Protein AF-A0A835BNJ9-F1 (afdb_monomer_lite)

Secondary structure (DSSP, 8-state):
-PPPPPPPPPP-PPPPPPPPPP------PPPPPPPP-PPPP-----HHHHHTSHHHHHHHHHHHHHSPP-PPPPSSGGG---HHHHHHHHHHHHHHHHHHHHHHT-TTS-HHHHHHHHHHHHHHHHHHHHHHHHHHHTT-----SGGGS--EEPTTS-EE----SSSSSS-----GGGGGSTTTHHHHSPPP---PPPPHHHHHTT--GGGGTTTGGGGSHHHHHHHHHHHHHHHHHHHHHHHHHHHHHHHHHT--S--------S-SSTTTTTS-HHHHHHHHHHHHHHHHHHHHHHHHHHTS-------PPPHHHHHHHHHHHHHHHHHHHH--HHHHHHHHHHHHHTT---

Radius of gyration: 50.37 Å; chains: 1; bounding box: 84×117×147 Å

InterPro domains:
  IPR009360 Pre-mRNA-splicing factor Isy1 [PF06246] (44-333)
  IPR009360 Pre-mRNA-splicing factor Isy1 [PTHR13021] (44-337)
  IPR029012 Helix hairpin bin domain superfamily [G3DSA:1.10.287.660] (82-139)
  IPR037200 Pre-mRNA-splicing factor Isy1 superfamily [SSF140102] (69-145)

pLDDT: mean 71.92, std 18.58, range [28.78, 93.69]

Structure (mmCIF, N/CA/C/O backbone):
data_AF-A0A835BNJ9-F1
#
_entry.id   AF-A0A835BNJ9-F1
#
loop_
_atom_site.group_PDB
_atom_site.id
_atom_site.type_symbol
_atom_site.label_atom_id
_atom_site.label_alt_id
_atom_site.label_comp_id
_atom_site.label_asym_id
_atom_site.label_entity_id
_atom_site.label_seq_id
_atom_site.pdbx_PDB_ins_code
_atom_site.Cartn_x
_atom_site.Cartn_y
_atom_site.Cartn_z
_atom_site.occupancy
_atom_site.B_iso_or_equiv
_atom_site.auth_seq_id
_atom_site.auth_comp_id
_atom_site.auth_asym_id
_atom_site.auth_atom_id
_atom_site.pdbx_PDB_model_num
ATOM 1 N N . MET A 1 1 ? 27.094 24.052 -49.480 1.00 46.44 1 MET A N 1
ATOM 2 C CA . MET A 1 1 ? 26.216 25.097 -48.912 1.00 46.44 1 MET A CA 1
ATOM 3 C C . MET A 1 1 ? 25.884 24.665 -47.491 1.00 46.44 1 MET A C 1
ATOM 5 O O . MET A 1 1 ? 25.361 23.575 -47.318 1.00 46.44 1 MET A O 1
ATOM 9 N N . LYS A 1 2 ? 26.377 25.399 -46.487 1.00 43.31 2 LYS A N 1
ATOM 10 C CA . LYS A 1 2 ? 26.333 25.004 -45.069 1.00 43.31 2 LYS A CA 1
ATOM 11 C C . LYS A 1 2 ? 25.019 25.494 -44.451 1.00 43.31 2 LYS A C 1
ATOM 13 O O . LYS A 1 2 ? 24.789 26.697 -44.434 1.00 43.31 2 LYS A O 1
ATOM 18 N N . ASN A 1 3 ? 24.196 24.574 -43.953 1.00 43.56 3 ASN A N 1
ATOM 19 C CA . ASN A 1 3 ? 22.988 24.894 -43.188 1.00 43.56 3 ASN A CA 1
ATOM 20 C C . ASN A 1 3 ? 23.360 25.211 -41.724 1.00 43.56 3 ASN A C 1
ATOM 22 O O . ASN A 1 3 ? 24.184 24.487 -41.159 1.00 43.56 3 ASN A O 1
ATOM 26 N N . PRO A 1 4 ? 22.802 26.270 -41.107 1.00 51.78 4 PRO A N 1
ATOM 27 C CA . PRO A 1 4 ? 23.145 26.669 -39.746 1.00 51.78 4 PRO A CA 1
ATOM 28 C C . PRO A 1 4 ? 22.295 25.954 -38.679 1.00 51.78 4 PRO A C 1
ATOM 30 O O . PRO A 1 4 ? 21.160 25.546 -38.911 1.00 51.78 4 PRO A O 1
ATOM 33 N N . ILE A 1 5 ? 22.898 25.816 -37.500 1.00 54.91 5 ILE A N 1
ATOM 34 C CA . ILE A 1 5 ? 22.394 25.189 -36.267 1.00 54.91 5 ILE A CA 1
ATOM 35 C C . ILE A 1 5 ? 21.364 26.111 -35.574 1.00 54.91 5 ILE A C 1
ATOM 37 O O . ILE A 1 5 ? 21.584 27.323 -35.569 1.00 54.91 5 ILE A O 1
ATOM 41 N N . PRO A 1 6 ? 20.289 25.595 -34.939 1.00 52.00 6 PRO A N 1
ATOM 42 C CA . PRO A 1 6 ? 19.399 26.409 -34.109 1.00 52.00 6 PRO A CA 1
ATOM 43 C C . PRO A 1 6 ? 19.943 26.598 -32.676 1.00 52.00 6 PRO A C 1
ATOM 45 O O . PRO A 1 6 ? 20.265 25.630 -31.987 1.00 52.00 6 PRO A O 1
ATOM 48 N N . GLU A 1 7 ? 20.029 27.856 -32.229 1.00 46.03 7 GLU A N 1
ATOM 49 C CA . GLU A 1 7 ? 20.417 28.273 -30.872 1.00 46.03 7 GLU A CA 1
ATOM 50 C C . GLU A 1 7 ? 19.271 28.140 -29.847 1.00 46.03 7 GLU A C 1
ATOM 52 O O . GLU A 1 7 ? 18.101 28.384 -30.144 1.00 46.03 7 GLU A O 1
ATOM 57 N N . SER A 1 8 ? 19.637 27.811 -28.605 1.00 52.81 8 SER A N 1
ATOM 58 C CA . SER A 1 8 ? 18.770 27.747 -27.418 1.00 52.81 8 SER A CA 1
ATOM 59 C C . SER A 1 8 ? 18.309 29.134 -26.916 1.00 52.81 8 SER A C 1
ATOM 61 O O . SER A 1 8 ? 19.056 30.109 -27.038 1.00 52.81 8 SER A O 1
ATOM 63 N N . PRO A 1 9 ? 17.132 29.252 -26.264 1.00 50.12 9 PRO A N 1
ATOM 64 C CA . PRO A 1 9 ? 16.617 30.534 -25.777 1.00 50.12 9 PRO A CA 1
ATOM 65 C C . PRO A 1 9 ? 17.334 31.036 -24.509 1.00 50.12 9 PRO A C 1
ATOM 67 O O . PRO A 1 9 ? 17.505 30.313 -23.527 1.00 50.12 9 PRO A O 1
ATOM 70 N N . LYS A 1 10 ? 17.723 32.317 -24.540 1.00 46.84 10 LYS A N 1
ATOM 71 C CA . LYS A 1 10 ? 18.391 33.063 -23.462 1.00 46.84 10 LYS A CA 1
ATOM 72 C C . LYS A 1 10 ? 17.432 33.404 -22.314 1.00 46.84 10 LYS A C 1
ATOM 74 O O . LYS A 1 10 ? 16.322 33.885 -22.525 1.00 46.84 10 LYS A O 1
ATOM 79 N N . SER A 1 11 ? 17.929 33.214 -21.095 1.00 41.91 11 SER A N 1
ATOM 80 C CA . SER A 1 11 ? 17.366 33.652 -19.816 1.00 41.91 11 SER A CA 1
ATOM 81 C C . SER A 1 11 ? 17.221 35.178 -19.737 1.00 41.91 11 SER A C 1
ATOM 83 O O . SER A 1 11 ? 18.204 35.899 -19.912 1.00 41.91 11 SER A O 1
ATOM 85 N N . GLN A 1 12 ? 16.025 35.672 -19.417 1.00 40.91 12 GLN A N 1
ATOM 86 C CA . GLN A 1 12 ? 15.793 37.080 -19.089 1.00 40.91 12 GLN A CA 1
ATOM 87 C C . GLN A 1 12 ? 16.135 37.336 -17.613 1.00 40.91 12 GLN A C 1
ATOM 89 O O . GLN A 1 12 ? 15.492 36.801 -16.713 1.00 40.91 12 GLN A O 1
ATOM 94 N N . SER A 1 13 ? 17.162 38.149 -17.366 1.00 44.03 13 SER A N 1
ATOM 95 C CA . SER A 1 13 ? 17.530 38.677 -16.048 1.00 44.03 13 SER A CA 1
ATOM 96 C C . SER A 1 13 ? 16.947 40.082 -15.862 1.00 44.03 13 SER A C 1
ATOM 98 O O . SER A 1 13 ? 17.217 40.969 -16.672 1.00 44.03 13 SER A O 1
ATOM 100 N N . ASN A 1 14 ? 16.180 40.294 -14.790 1.00 51.53 14 ASN A N 1
ATOM 101 C CA . ASN A 1 14 ? 15.638 41.602 -14.404 1.00 51.53 14 ASN A CA 1
ATOM 102 C C . ASN A 1 14 ? 16.745 42.580 -13.937 1.00 51.53 14 ASN A C 1
ATOM 104 O O . ASN A 1 14 ? 17.700 42.142 -13.291 1.00 51.53 14 ASN A O 1
ATOM 108 N N . PRO A 1 15 ? 16.620 43.896 -14.209 1.00 56.97 15 PRO A N 1
ATOM 109 C CA . PRO A 1 15 ? 17.602 44.907 -13.809 1.00 56.97 15 PRO A CA 1
ATOM 110 C C . PRO A 1 15 ? 17.485 45.337 -12.325 1.00 56.97 15 PRO A C 1
ATOM 112 O O . PRO A 1 15 ? 16.409 45.231 -11.732 1.00 56.97 15 PRO A O 1
ATOM 115 N N . PRO A 1 16 ? 18.577 45.845 -11.712 1.00 48.84 16 PRO A N 1
ATOM 116 C CA . PRO A 1 16 ? 18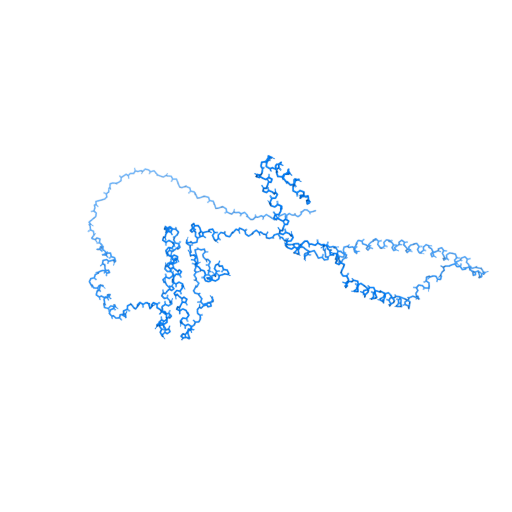.646 46.142 -10.279 1.00 48.84 16 PRO A CA 1
ATOM 117 C C . PRO A 1 16 ? 18.020 47.494 -9.890 1.00 48.84 16 PRO A C 1
ATOM 119 O O . PRO A 1 16 ? 18.220 48.513 -10.548 1.00 48.84 16 PRO A O 1
ATOM 122 N N . ALA A 1 17 ? 17.309 47.500 -8.759 1.00 50.06 17 ALA A N 1
ATOM 123 C CA . ALA A 1 17 ? 16.676 48.675 -8.165 1.00 50.06 17 ALA A CA 1
ATOM 124 C C . ALA A 1 17 ? 17.692 49.679 -7.576 1.00 50.06 17 ALA A C 1
ATOM 126 O O . ALA A 1 17 ? 18.649 49.319 -6.888 1.00 50.06 17 ALA A O 1
ATOM 127 N N . SER A 1 18 ? 17.438 50.961 -7.836 1.00 46.47 18 SER A N 1
ATOM 128 C CA . SER A 1 18 ? 18.213 52.133 -7.422 1.00 46.47 18 SER A CA 1
ATOM 129 C C . SER A 1 18 ? 18.171 52.399 -5.910 1.00 46.47 18 SER A C 1
ATOM 131 O O . SER A 1 18 ? 17.099 52.438 -5.307 1.00 46.47 18 SER A O 1
ATOM 133 N N . ARG A 1 19 ? 19.336 52.681 -5.312 1.00 46.31 19 ARG A N 1
ATOM 134 C CA . ARG A 1 19 ? 19.483 53.161 -3.925 1.00 46.31 19 ARG A CA 1
ATOM 135 C C . ARG A 1 19 ? 19.011 54.620 -3.768 1.00 46.31 19 ARG A C 1
ATOM 137 O O . ARG A 1 19 ? 19.423 55.453 -4.575 1.00 46.31 19 ARG A O 1
ATOM 144 N N . PRO A 1 20 ? 18.259 54.976 -2.710 1.00 49.75 20 PRO A N 1
ATOM 145 C CA . PRO A 1 20 ? 18.006 56.373 -2.358 1.00 49.75 20 PRO A CA 1
ATOM 146 C C . PRO A 1 20 ? 19.140 56.978 -1.502 1.00 49.75 20 PRO A C 1
ATOM 148 O O . PRO A 1 20 ? 19.785 56.291 -0.708 1.00 49.75 20 PRO A O 1
ATOM 151 N N . LYS A 1 21 ? 19.390 58.281 -1.703 1.00 48.28 21 LYS A N 1
ATOM 152 C CA . LYS A 1 21 ? 20.412 59.120 -1.037 1.00 48.28 21 LYS A CA 1
ATOM 153 C C . LYS A 1 21 ? 20.042 59.448 0.428 1.00 48.28 21 LYS A C 1
ATOM 155 O O . LYS A 1 21 ? 18.853 59.513 0.729 1.00 48.28 21 LYS A O 1
ATOM 160 N N . PRO A 1 22 ? 21.018 59.730 1.318 1.00 43.53 22 PRO A N 1
ATOM 161 C CA . PRO A 1 22 ? 20.755 60.112 2.706 1.00 43.53 22 PRO A CA 1
ATOM 162 C C . PRO A 1 22 ? 20.497 61.624 2.862 1.00 43.53 22 PRO A C 1
ATOM 164 O O . PRO A 1 22 ? 21.188 62.440 2.252 1.00 43.53 22 PRO A O 1
ATOM 167 N N . SER A 1 23 ? 19.540 61.994 3.718 1.00 41.09 23 SER A N 1
ATOM 168 C CA . SER A 1 23 ? 19.293 63.368 4.188 1.00 41.09 23 SER A CA 1
ATOM 169 C C . SER A 1 23 ? 19.529 63.486 5.705 1.00 41.09 23 SER A C 1
ATOM 171 O O . SER A 1 23 ? 19.434 62.477 6.406 1.00 41.09 23 SER A O 1
ATOM 173 N N . PRO A 1 24 ? 19.867 64.682 6.226 1.00 45.72 24 PRO A N 1
ATOM 174 C CA . PRO A 1 24 ? 20.678 64.818 7.432 1.00 45.72 24 PRO A CA 1
ATOM 175 C C . PRO A 1 24 ? 19.890 65.081 8.727 1.00 45.72 24 PRO A C 1
ATOM 177 O O . PRO A 1 24 ? 18.792 65.628 8.721 1.00 45.72 24 PRO A O 1
ATOM 180 N N . SER A 1 25 ? 20.591 64.810 9.830 1.00 41.38 25 SER A N 1
ATOM 181 C CA . SER A 1 25 ? 20.487 65.457 11.145 1.00 41.38 25 SER A CA 1
ATOM 182 C C . SER A 1 25 ? 19.331 65.084 12.076 1.00 41.38 25 SER A C 1
ATOM 184 O O . SER A 1 25 ? 18.209 65.576 12.010 1.00 41.38 25 SER A O 1
ATOM 186 N N . SER A 1 26 ? 19.731 64.304 13.078 1.00 45.31 26 SER A N 1
ATOM 187 C CA . SER A 1 26 ? 19.136 64.139 14.397 1.00 45.31 26 SER A CA 1
ATOM 188 C C . SER A 1 26 ? 18.855 65.475 15.100 1.00 45.31 26 SER A C 1
ATOM 190 O O . SER A 1 26 ? 19.779 66.201 15.475 1.00 45.31 26 SER A O 1
ATOM 192 N N . ARG A 1 27 ? 17.579 65.748 15.377 1.00 47.00 27 ARG A N 1
ATOM 193 C CA . ARG A 1 27 ? 17.149 66.587 16.501 1.00 47.00 27 ARG A CA 1
ATOM 194 C C . ARG A 1 27 ? 16.206 65.766 17.369 1.00 47.00 27 ARG A C 1
ATOM 196 O O . ARG A 1 27 ? 15.116 65.396 16.951 1.00 47.00 27 ARG A O 1
ATOM 203 N N . THR A 1 28 ? 16.683 65.457 18.563 1.00 49.53 28 THR A N 1
ATOM 204 C CA . THR A 1 28 ? 15.967 64.769 19.633 1.00 49.53 28 THR A CA 1
ATOM 205 C C . THR A 1 28 ? 14.871 65.692 20.169 1.00 49.53 28 THR A C 1
ATOM 207 O O . THR A 1 28 ? 15.175 66.743 20.731 1.00 49.53 28 THR A O 1
ATOM 210 N N . SER A 1 29 ? 13.603 65.323 19.991 1.00 48.12 29 SER A N 1
ATOM 211 C CA . SER A 1 29 ? 12.472 65.945 20.692 1.00 48.12 29 SER A CA 1
ATOM 212 C C . SER A 1 29 ? 12.118 65.106 21.930 1.00 48.12 29 SER A C 1
ATOM 214 O O . SER A 1 29 ? 12.127 63.878 21.832 1.00 48.12 29 SER A O 1
ATOM 216 N N . PRO A 1 30 ? 11.834 65.723 23.094 1.00 61.28 30 PRO A N 1
ATOM 217 C CA . PRO A 1 30 ? 11.471 64.997 24.312 1.00 61.28 30 PRO A CA 1
ATOM 218 C C . PRO A 1 30 ? 10.075 64.347 24.205 1.00 61.28 30 PRO A C 1
ATOM 220 O O . PRO A 1 30 ? 9.227 64.844 23.459 1.00 61.28 30 PRO A O 1
ATOM 223 N N . PRO A 1 31 ? 9.823 63.239 24.930 1.00 58.88 31 PRO A N 1
ATOM 224 C CA . PRO A 1 31 ? 8.587 62.468 24.811 1.00 58.88 31 PRO A CA 1
ATOM 225 C C . PRO A 1 31 ? 7.367 63.213 25.390 1.00 58.88 31 PRO A C 1
ATOM 227 O O . PRO A 1 31 ? 7.508 63.948 26.370 1.00 58.88 31 PRO A O 1
ATOM 230 N N . PRO A 1 32 ? 6.160 63.014 24.823 1.00 64.38 32 PRO A N 1
ATOM 231 C CA . PRO A 1 32 ? 4.925 63.590 25.354 1.00 64.38 32 PRO A CA 1
ATOM 232 C C . PRO A 1 32 ? 4.509 62.940 26.694 1.00 64.38 32 PRO A C 1
ATOM 234 O O . PRO A 1 32 ? 4.848 61.779 26.942 1.00 64.38 32 PRO A O 1
ATOM 237 N N . PRO A 1 33 ? 3.766 63.659 27.562 1.00 64.44 33 PRO A N 1
ATOM 238 C CA . PRO A 1 33 ? 3.326 63.153 28.865 1.00 64.44 33 PRO A CA 1
ATOM 239 C C . PRO A 1 33 ? 2.336 61.979 28.728 1.00 64.44 33 PRO A C 1
ATOM 241 O O . PRO A 1 33 ? 1.624 61.889 27.724 1.00 64.44 33 PRO A O 1
ATOM 244 N N . PRO A 1 34 ? 2.263 61.073 29.724 1.00 54.06 34 PRO A N 1
ATOM 245 C CA . PRO A 1 34 ? 1.470 59.853 29.621 1.00 54.06 34 PRO A CA 1
ATOM 246 C C . PRO A 1 34 ? -0.028 60.170 29.565 1.00 54.06 34 PRO A C 1
ATOM 248 O O . PRO A 1 34 ? -0.611 60.685 30.519 1.00 54.06 34 PRO A O 1
ATOM 251 N N . ALA A 1 35 ? -0.654 59.831 28.438 1.00 50.19 35 ALA A N 1
ATOM 252 C CA . ALA A 1 35 ? -2.100 59.860 28.281 1.00 50.19 35 ALA A CA 1
ATOM 253 C C . ALA A 1 35 ? -2.767 58.880 29.261 1.00 50.19 35 ALA A C 1
ATOM 255 O O . ALA A 1 35 ? -2.298 57.760 29.474 1.00 50.19 35 ALA A O 1
ATOM 256 N N . ALA A 1 36 ? -3.871 59.335 29.851 1.00 48.53 36 ALA A N 1
ATOM 257 C CA . ALA A 1 36 ? -4.679 58.616 30.820 1.00 48.53 36 ALA A CA 1
ATOM 258 C C . ALA A 1 36 ? -5.063 57.201 30.347 1.00 48.53 36 ALA A C 1
ATOM 260 O O . ALA A 1 36 ? -5.452 56.970 29.201 1.00 48.53 36 ALA A O 1
ATOM 261 N N . VAL A 1 37 ? -4.959 56.259 31.283 1.00 56.19 37 VAL A N 1
ATOM 262 C CA . VAL A 1 37 ? -5.268 54.835 31.143 1.00 56.19 37 VAL A CA 1
ATOM 263 C C . VAL A 1 37 ? -6.716 54.648 30.689 1.00 56.19 37 VAL A C 1
ATOM 265 O O . VAL A 1 37 ? -7.649 54.796 31.472 1.00 56.19 37 VAL A O 1
ATOM 268 N N . SER A 1 38 ? -6.904 54.260 29.430 1.00 51.78 38 SER A N 1
ATOM 269 C CA . SER A 1 38 ? -8.123 53.561 29.022 1.00 51.78 38 SER A CA 1
ATOM 270 C C . SER A 1 38 ? -8.010 52.108 29.499 1.00 51.78 38 SER A C 1
ATOM 272 O O . SER A 1 38 ? -6.980 51.478 29.226 1.00 51.78 38 SER A O 1
ATOM 274 N N . PRO A 1 39 ? -9.001 51.543 30.215 1.00 52.41 39 PRO A N 1
ATOM 275 C CA . PRO A 1 39 ? -8.944 50.143 30.605 1.00 52.41 39 PRO A CA 1
ATOM 276 C C . PRO A 1 39 ? -8.917 49.288 29.336 1.00 52.41 39 PRO A C 1
ATOM 278 O O . PRO A 1 39 ? -9.805 49.373 28.488 1.00 52.41 39 PRO A O 1
ATOM 281 N N . ARG A 1 40 ? -7.861 48.478 29.193 1.00 57.88 40 ARG A N 1
ATOM 282 C CA . ARG A 1 40 ? -7.774 47.440 28.159 1.00 57.88 40 ARG A CA 1
ATOM 283 C C . ARG A 1 40 ? -9.064 46.609 28.230 1.00 57.88 40 ARG A C 1
ATOM 285 O O . ARG A 1 40 ? -9.461 46.273 29.349 1.00 57.88 40 ARG A O 1
ATOM 292 N N . PRO A 1 41 ? -9.719 46.270 27.102 1.00 53.16 41 PRO A N 1
ATOM 293 C CA . PRO A 1 41 ? -10.870 45.377 27.147 1.00 53.16 41 PRO A CA 1
ATOM 294 C C . PRO A 1 41 ? -10.436 44.119 27.893 1.00 53.16 41 PRO A C 1
ATOM 296 O O . PRO A 1 41 ? -9.367 43.578 27.595 1.00 53.16 41 PRO A O 1
ATOM 299 N N . ALA A 1 42 ? -11.206 43.741 28.919 1.00 55.41 42 ALA A N 1
ATOM 300 C CA . ALA A 1 42 ? -10.892 42.631 29.806 1.00 55.41 42 ALA A CA 1
ATOM 301 C C . ALA A 1 42 ? -10.343 41.463 28.981 1.00 55.41 42 ALA A C 1
ATOM 303 O O . ALA A 1 42 ? -11.002 40.999 28.047 1.00 55.41 42 ALA A O 1
ATOM 304 N N . ALA A 1 43 ? -9.106 41.056 29.283 1.00 56.69 43 ALA A N 1
ATOM 305 C CA . ALA A 1 43 ? -8.472 39.912 28.657 1.00 56.69 43 ALA A CA 1
ATOM 306 C C . ALA A 1 43 ? -9.467 38.753 28.733 1.00 56.69 43 ALA A C 1
ATOM 308 O O . ALA A 1 43 ? -9.821 38.307 29.824 1.00 56.69 43 ALA A O 1
ATOM 309 N N . MET A 1 44 ? -9.996 38.333 27.582 1.00 54.19 44 MET A N 1
ATOM 310 C CA . MET A 1 44 ? -10.876 37.180 27.531 1.00 54.19 44 MET A CA 1
ATOM 311 C C . MET A 1 44 ? -10.127 36.026 28.194 1.00 54.19 44 MET A C 1
ATOM 313 O O . MET A 1 44 ? -9.053 35.659 27.717 1.00 54.19 44 MET A O 1
ATOM 317 N N . ALA A 1 45 ? -10.692 35.481 29.277 1.00 61.47 45 ALA A N 1
ATOM 318 C CA . ALA A 1 45 ? -10.246 34.224 29.868 1.00 61.47 45 ALA A CA 1
ATOM 319 C C . ALA A 1 45 ? -9.922 33.239 28.737 1.00 61.47 45 ALA A C 1
ATOM 321 O O . ALA A 1 45 ? -10.670 33.173 27.745 1.00 61.47 45 ALA A O 1
ATOM 322 N N . ARG A 1 46 ? -8.774 32.556 28.834 1.00 74.81 46 ARG A N 1
ATOM 323 C CA . ARG A 1 46 ? -8.278 31.684 27.757 1.00 74.81 46 ARG A CA 1
ATOM 324 C C . ARG A 1 46 ? -9.391 30.712 27.356 1.00 74.81 46 ARG A C 1
ATOM 326 O O . ARG A 1 46 ? -10.194 30.312 28.195 1.00 74.81 46 ARG A O 1
ATOM 333 N N . ASN A 1 47 ? -9.462 30.333 26.078 1.00 77.25 47 ASN A N 1
ATOM 334 C CA . ASN A 1 47 ? -10.539 29.471 25.561 1.00 77.25 47 ASN A CA 1
ATOM 335 C C . ASN A 1 47 ? -10.720 28.187 26.397 1.00 77.25 47 ASN A C 1
ATOM 337 O O . ASN A 1 47 ? -11.826 27.690 26.563 1.00 77.25 47 ASN A O 1
ATOM 341 N N . GLU A 1 48 ? -9.631 27.712 26.993 1.00 77.69 48 GLU A N 1
ATOM 342 C CA . GLU A 1 48 ? -9.587 26.582 27.914 1.00 77.69 48 GLU A CA 1
ATOM 343 C C . GLU A 1 48 ? -10.312 26.847 29.250 1.00 77.69 48 GLU A C 1
ATOM 345 O O . GLU A 1 48 ? -11.112 26.024 29.683 1.00 77.69 48 GLU A O 1
ATOM 350 N N . GLU A 1 49 ? -10.147 28.026 29.859 1.00 80.75 49 GLU A N 1
ATOM 351 C CA . GLU A 1 49 ? -10.880 28.439 31.070 1.00 80.75 49 GLU A CA 1
ATOM 352 C C . GLU A 1 49 ? -12.364 28.666 30.775 1.00 80.75 49 GLU A C 1
ATOM 354 O O . GLU A 1 49 ? -13.234 28.269 31.553 1.00 80.75 49 GLU A O 1
ATOM 359 N N . LYS A 1 50 ? -12.674 29.248 29.607 1.00 82.00 50 LYS A N 1
ATOM 360 C CA . LYS A 1 50 ? -14.057 29.374 29.139 1.00 82.00 50 LYS A CA 1
ATOM 361 C C . LYS A 1 50 ? -14.680 27.999 28.944 1.00 82.00 50 LYS A C 1
ATOM 363 O O . LYS A 1 50 ? -15.771 27.770 29.456 1.00 82.00 50 LYS A O 1
ATOM 368 N N . ALA A 1 51 ? -14.004 27.074 28.268 1.00 75.88 51 ALA A N 1
ATOM 369 C CA . ALA A 1 51 ? -14.475 25.703 28.070 1.00 75.88 51 ALA A CA 1
ATOM 370 C C . ALA A 1 51 ? -14.667 24.948 29.398 1.00 75.88 51 ALA A C 1
ATOM 372 O O . ALA A 1 51 ? -15.582 24.138 29.518 1.00 75.88 51 ALA A O 1
ATOM 373 N N . GLN A 1 52 ? -13.864 25.261 30.417 1.00 81.88 52 GLN A N 1
ATOM 374 C CA . GLN A 1 52 ? -13.981 24.686 31.755 1.00 81.88 52 GLN A CA 1
ATOM 375 C C . GLN A 1 52 ? -15.007 25.378 32.665 1.00 81.88 52 GLN A C 1
ATOM 377 O O . GLN A 1 52 ? -15.171 24.936 33.804 1.00 81.88 52 GLN A O 1
ATOM 382 N N . SER A 1 53 ? -15.707 26.422 32.211 1.00 89.06 53 SER A N 1
ATOM 383 C CA . SER A 1 53 ? -16.721 27.081 33.040 1.00 89.06 53 SER A CA 1
ATOM 384 C C . SER A 1 53 ? -17.825 26.100 33.453 1.00 89.06 53 SER A C 1
ATOM 386 O O . SER A 1 53 ? -18.164 25.178 32.710 1.00 89.06 53 SER A O 1
ATOM 388 N N . MET A 1 54 ? -18.419 26.316 34.630 1.00 86.25 54 MET A N 1
ATOM 389 C CA . MET A 1 54 ? -19.524 25.497 35.154 1.00 86.25 54 MET A CA 1
ATOM 390 C C . MET A 1 54 ? -20.665 25.343 34.141 1.00 86.25 54 MET A C 1
ATOM 392 O O . MET A 1 54 ? -21.204 24.252 33.980 1.00 86.25 54 MET A O 1
ATOM 396 N N . LEU A 1 55 ? -20.992 26.418 33.416 1.00 87.56 55 LEU A N 1
ATOM 397 C CA . LEU A 1 55 ? -22.026 26.400 32.385 1.00 87.56 55 LEU A CA 1
ATOM 398 C C . LEU A 1 55 ? -21.618 25.537 31.190 1.00 87.56 55 LEU A C 1
ATOM 400 O O . LEU A 1 55 ? -22.421 24.743 30.713 1.00 87.56 55 LEU A O 1
ATOM 404 N N . ASN A 1 56 ? -20.374 25.648 30.727 1.00 88.06 56 ASN A N 1
ATOM 405 C CA . ASN A 1 56 ? -19.909 24.850 29.596 1.00 88.06 56 ASN A CA 1
ATOM 406 C C . ASN A 1 56 ? -19.769 23.373 29.966 1.00 88.06 56 ASN A C 1
ATOM 408 O O . ASN A 1 56 ? -20.213 22.534 29.191 1.00 88.06 56 ASN A O 1
ATOM 412 N N . ARG A 1 57 ? -19.302 23.055 31.181 1.00 88.06 57 ARG A N 1
ATOM 413 C CA . ARG A 1 57 ? -19.332 21.688 31.730 1.00 88.06 57 ARG A CA 1
ATOM 414 C C . ARG A 1 57 ? -20.759 21.137 31.836 1.00 88.06 57 ARG A C 1
ATOM 416 O O . ARG A 1 57 ? -20.998 19.975 31.520 1.00 88.06 57 ARG A O 1
ATOM 423 N N . PHE A 1 58 ? -21.724 21.960 32.246 1.00 88.31 58 PHE A N 1
ATOM 424 C CA . PHE A 1 58 ? -23.133 21.563 32.319 1.00 88.31 58 PHE A CA 1
ATOM 425 C C . PHE A 1 58 ? -23.749 21.343 30.929 1.00 88.31 58 PHE A C 1
ATOM 427 O O . PHE A 1 58 ? -24.464 20.366 30.715 1.00 88.31 58 PHE A O 1
ATOM 434 N N . ILE A 1 59 ? -23.440 22.210 29.961 1.00 90.12 59 ILE A N 1
ATOM 435 C CA . ILE A 1 59 ? -23.875 22.062 28.568 1.00 90.12 59 ILE A CA 1
ATOM 436 C C . ILE A 1 59 ? -23.262 20.801 27.949 1.00 90.12 59 ILE A C 1
ATOM 438 O O . ILE A 1 59 ? -23.988 20.050 27.300 1.00 90.12 59 ILE A O 1
ATOM 442 N N . THR A 1 60 ? -21.971 20.524 28.170 1.00 86.75 60 THR A N 1
ATOM 443 C CA . THR A 1 60 ? -21.339 19.284 27.694 1.00 86.75 60 THR A CA 1
ATOM 444 C C . THR A 1 60 ? -21.966 18.061 28.346 1.00 86.75 60 THR A C 1
ATOM 446 O O . THR A 1 60 ? -22.319 17.136 27.627 1.00 86.75 60 THR A O 1
ATOM 449 N N . MET A 1 61 ? -22.215 18.084 29.660 1.00 86.44 61 MET A N 1
ATOM 450 C CA . MET A 1 61 ? -22.875 16.984 30.373 1.00 86.44 61 MET A CA 1
ATOM 451 C C . MET A 1 61 ? -24.290 16.728 29.831 1.00 86.44 61 MET A C 1
ATOM 453 O O . MET A 1 61 ? -24.648 15.594 29.533 1.00 86.44 61 MET A O 1
ATOM 457 N N . LYS A 1 62 ? -25.087 17.782 29.609 1.00 88.19 62 LYS A N 1
ATOM 458 C CA . LYS A 1 62 ? -26.428 17.676 29.006 1.00 88.19 62 LYS A CA 1
ATOM 459 C C . LYS A 1 62 ? -26.398 17.185 27.560 1.00 88.19 62 LYS A C 1
ATOM 461 O O . LYS A 1 62 ? -27.329 16.516 27.117 1.00 88.19 62 LYS A O 1
ATOM 466 N N . GLN A 1 63 ? -25.369 17.545 26.798 1.00 85.56 63 GLN A N 1
ATOM 467 C CA . GLN A 1 63 ? -25.172 17.035 25.442 1.00 85.56 63 GLN A CA 1
ATOM 468 C C . GLN A 1 63 ? -24.706 15.577 25.444 1.00 85.56 63 GLN A C 1
ATOM 470 O O . GLN A 1 63 ? -25.114 14.821 24.567 1.00 85.56 63 GLN A O 1
ATOM 475 N N . GLU A 1 64 ? -23.891 15.176 26.416 1.00 82.56 64 GLU A N 1
ATOM 476 C CA . GLU A 1 64 ? -23.469 13.792 26.619 1.00 82.56 64 GLU A CA 1
ATOM 477 C C . GLU A 1 64 ? -24.631 12.905 27.064 1.00 82.56 64 GLU A C 1
ATOM 479 O O . GLU A 1 64 ? -24.773 11.829 26.505 1.00 82.56 64 GLU A O 1
ATOM 484 N N . GLU A 1 65 ? -25.527 13.373 27.941 1.00 81.75 65 GLU A N 1
ATOM 485 C CA . GLU A 1 65 ? -26.768 12.656 28.296 1.00 81.75 65 GLU A CA 1
ATOM 486 C C . GLU A 1 65 ? -27.681 12.418 27.083 1.00 81.75 65 GLU A C 1
ATOM 488 O O . GLU A 1 65 ? -28.361 11.399 26.993 1.00 81.75 65 GLU A O 1
ATOM 493 N N . LYS A 1 66 ? -27.711 13.363 26.134 1.00 82.25 66 LYS A N 1
ATOM 494 C CA . LYS A 1 66 ? -28.475 13.224 24.883 1.00 82.25 66 LYS A CA 1
ATOM 495 C C . LYS A 1 66 ? -27.782 12.324 23.863 1.00 82.25 66 LYS A C 1
ATOM 497 O O . LYS A 1 66 ? -28.431 11.847 22.931 1.00 82.25 66 LYS A O 1
ATOM 502 N N . ARG A 1 67 ? -26.468 12.131 23.983 1.00 77.69 67 ARG A N 1
ATOM 503 C CA . ARG A 1 67 ? -25.700 11.247 23.108 1.00 77.69 67 ARG A CA 1
ATOM 504 C C . ARG A 1 67 ? -25.739 9.836 23.680 1.00 77.69 67 ARG A C 1
ATOM 506 O O . ARG A 1 67 ? -25.633 9.627 24.881 1.00 77.69 67 ARG A O 1
ATOM 513 N N . LYS A 1 68 ? -25.861 8.841 22.802 1.00 73.19 68 LYS A N 1
ATOM 514 C CA . LYS A 1 68 ? -25.654 7.453 23.222 1.00 73.19 68 LYS A CA 1
ATOM 515 C C . LYS A 1 68 ? -24.231 7.315 23.792 1.00 73.19 68 LYS A C 1
ATOM 517 O O . LYS A 1 68 ? -23.327 7.996 23.287 1.00 73.19 68 LYS A O 1
ATOM 522 N N . PRO A 1 69 ? -24.022 6.459 24.811 1.00 75.38 69 PRO A N 1
ATOM 523 C CA . PRO A 1 69 ? -22.692 6.162 25.326 1.00 75.38 69 PRO A CA 1
ATOM 524 C C . PRO A 1 69 ? -21.730 5.853 24.180 1.00 75.38 69 PRO A C 1
ATOM 526 O O . PRO A 1 69 ? -22.131 5.277 23.166 1.00 75.38 69 PRO A O 1
ATOM 529 N N . ARG A 1 70 ? -20.456 6.237 24.324 1.00 70.69 70 ARG A N 1
ATOM 530 C CA . ARG A 1 70 ? -19.421 5.838 23.365 1.00 70.69 70 ARG A CA 1
ATOM 531 C C . ARG A 1 70 ? -19.258 4.324 23.427 1.00 70.69 70 ARG A C 1
ATOM 533 O O . ARG A 1 70 ? -18.497 3.806 24.240 1.00 70.69 70 ARG A O 1
ATOM 540 N N . GLU A 1 71 ? -20.005 3.636 22.580 1.00 78.25 71 GLU A N 1
ATOM 541 C CA . GLU A 1 71 ? -19.846 2.212 22.343 1.00 78.25 71 GLU A CA 1
ATOM 542 C C . GLU A 1 71 ? -18.410 1.976 21.890 1.00 78.25 71 GLU A C 1
ATOM 544 O O . GLU A 1 71 ? -17.880 2.691 21.035 1.00 78.25 71 GLU A O 1
ATOM 549 N N . ARG A 1 72 ? -17.756 1.010 22.525 1.00 80.50 72 ARG A N 1
ATOM 550 C CA . ARG A 1 72 ? -16.457 0.542 22.068 1.00 80.50 72 ARG A CA 1
ATOM 551 C C . ARG A 1 72 ? -16.684 -0.490 20.983 1.00 80.50 72 ARG A C 1
ATOM 553 O O . ARG A 1 72 ? -17.609 -1.295 21.075 1.00 80.50 72 ARG A O 1
ATOM 560 N N . ARG A 1 73 ? -15.791 -0.487 20.001 1.00 86.31 73 ARG A N 1
ATOM 561 C CA . ARG A 1 73 ? -15.744 -1.529 18.986 1.00 86.31 73 ARG A CA 1
ATOM 562 C C . ARG A 1 73 ? -15.639 -2.909 19.654 1.00 86.31 73 ARG A C 1
ATOM 564 O O . ARG A 1 73 ? -14.764 -3.083 20.509 1.00 86.31 73 ARG A O 1
ATOM 571 N N . PRO A 1 74 ? -16.479 -3.881 19.260 1.00 88.19 74 PRO A N 1
ATOM 572 C CA . PRO A 1 74 ? -16.330 -5.269 19.684 1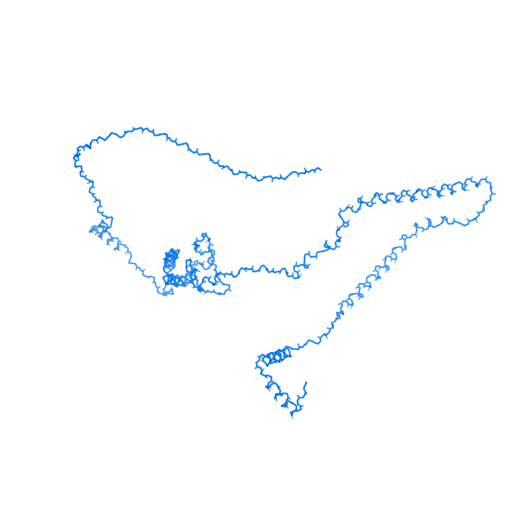.00 88.19 74 PRO A CA 1
ATOM 573 C C . PRO A 1 74 ? -14.954 -5.832 19.307 1.00 88.19 74 PRO A C 1
ATOM 575 O O . PRO A 1 74 ? -14.388 -5.463 18.277 1.00 88.19 74 PRO A O 1
ATOM 578 N N . TYR A 1 75 ? -14.412 -6.740 20.122 1.00 86.12 75 TYR A N 1
ATOM 579 C CA . TYR A 1 75 ? -13.107 -7.350 19.838 1.00 86.12 75 TYR A CA 1
ATOM 580 C C . TYR A 1 75 ? -13.182 -8.324 18.653 1.00 86.12 75 TYR A C 1
ATOM 582 O O . TYR A 1 75 ? -12.292 -8.338 17.803 1.00 86.12 75 TYR A O 1
ATOM 590 N N . LEU A 1 76 ? -14.268 -9.101 18.559 1.00 89.69 76 LEU A N 1
ATOM 591 C CA . LEU A 1 76 ? -14.527 -9.988 17.431 1.00 89.69 76 LEU A CA 1
ATOM 592 C C . LEU A 1 76 ? -15.551 -9.371 16.479 1.00 89.69 76 LEU A C 1
ATOM 594 O O . LEU A 1 76 ? -16.677 -9.062 16.861 1.00 89.69 76 LEU A O 1
ATOM 598 N N . ALA A 1 77 ? -15.196 -9.291 15.196 1.00 89.69 77 ALA A N 1
ATOM 599 C CA . ALA A 1 77 ? -16.115 -8.820 14.160 1.00 89.69 77 ALA A CA 1
ATOM 600 C C . ALA A 1 77 ? -17.357 -9.727 14.012 1.00 89.69 77 ALA A C 1
ATOM 602 O O . ALA A 1 77 ? -18.434 -9.249 13.670 1.00 89.69 77 ALA A O 1
ATOM 603 N N . SER A 1 78 ? -17.237 -11.024 14.315 1.00 89.44 78 SER A N 1
ATOM 604 C CA . SER A 1 78 ? -18.336 -11.997 14.229 1.00 89.44 78 SER A CA 1
ATOM 605 C C . SER A 1 78 ? -19.496 -11.723 15.192 1.00 89.44 78 SER A C 1
ATOM 607 O O . SER A 1 78 ? -20.608 -12.183 14.944 1.00 89.44 78 SER A O 1
ATOM 609 N N . GLU A 1 79 ? -19.262 -10.983 16.278 1.00 90.12 79 GLU A N 1
ATOM 610 C CA . GLU A 1 79 ? -20.308 -10.622 17.245 1.00 90.12 79 GLU A CA 1
ATOM 611 C C . GLU A 1 79 ? -21.291 -9.592 16.671 1.00 90.12 79 GLU A C 1
ATOM 613 O O . GLU A 1 79 ? -22.459 -9.557 17.059 1.00 90.12 79 GLU A O 1
ATOM 618 N N . CYS A 1 80 ? -20.848 -8.782 15.706 1.00 88.56 80 CYS A N 1
ATOM 619 C CA . CYS A 1 80 ? -21.688 -7.786 15.060 1.00 88.56 80 CYS A CA 1
ATOM 620 C C . CYS A 1 80 ? -22.633 -8.453 14.048 1.00 88.56 80 CYS A C 1
ATOM 622 O O . CYS A 1 80 ? -22.200 -9.197 13.160 1.00 88.56 80 CYS A O 1
ATOM 624 N N . ARG A 1 81 ? -23.939 -8.207 14.195 1.00 87.25 81 ARG A N 1
ATOM 625 C CA . ARG A 1 81 ? -25.000 -8.740 13.318 1.00 87.25 81 ARG A CA 1
ATOM 626 C C . ARG A 1 81 ? -25.645 -7.680 12.432 1.00 87.25 81 ARG A C 1
ATOM 628 O O . ARG A 1 81 ? -26.374 -8.045 11.519 1.00 87.25 81 ARG A O 1
ATOM 635 N N . ASP A 1 82 ? -25.389 -6.408 12.713 1.00 92.25 82 ASP A N 1
ATOM 636 C CA . ASP A 1 82 ? -25.920 -5.295 11.940 1.00 92.25 82 ASP A CA 1
ATOM 637 C C . ASP A 1 82 ? -24.889 -4.787 10.927 1.00 92.25 82 ASP A C 1
ATOM 639 O O . ASP A 1 82 ? -23.695 -4.679 11.218 1.00 92.25 82 ASP A O 1
ATOM 643 N N . LEU A 1 83 ? -25.365 -4.480 9.722 1.00 91.25 83 LEU A N 1
ATOM 644 C CA . LEU A 1 83 ? -24.530 -3.992 8.631 1.00 91.25 83 LEU A CA 1
ATOM 645 C C . LEU A 1 83 ? -24.032 -2.567 8.913 1.00 91.25 83 LEU A C 1
ATOM 647 O O . LEU A 1 83 ? -22.850 -2.277 8.712 1.00 91.25 83 LEU A O 1
ATOM 651 N N . ALA A 1 84 ? -24.915 -1.686 9.395 1.00 91.19 84 ALA A N 1
ATOM 652 C CA . ALA A 1 84 ? -24.589 -0.277 9.597 1.00 91.19 84 ALA A CA 1
ATOM 653 C C . ALA A 1 84 ? -23.538 -0.102 10.703 1.00 91.19 84 ALA A C 1
ATOM 655 O O . ALA A 1 84 ? -22.584 0.667 10.545 1.00 91.19 84 ALA A O 1
ATOM 656 N N . ASP A 1 85 ? -23.651 -0.875 11.784 1.00 90.88 85 ASP A N 1
ATOM 657 C CA . ASP A 1 85 ? -22.626 -0.921 12.824 1.00 90.88 85 ASP A CA 1
ATOM 658 C C . ASP A 1 85 ? -21.283 -1.446 12.294 1.00 90.88 85 ASP A C 1
ATOM 660 O O . ASP A 1 85 ? -20.236 -0.861 12.586 1.00 90.88 85 ASP A O 1
ATOM 664 N N . ALA A 1 86 ? -21.275 -2.496 11.466 1.00 91.56 86 ALA A N 1
ATOM 665 C CA . ALA A 1 86 ? -20.040 -3.025 10.884 1.00 91.56 86 ALA A CA 1
ATOM 666 C C . ALA A 1 86 ? -19.325 -1.992 9.984 1.00 91.56 86 ALA A C 1
ATOM 668 O O . ALA A 1 86 ? -18.102 -1.825 10.068 1.00 91.56 86 ALA A O 1
ATOM 669 N N . GLU A 1 87 ? -20.072 -1.243 9.169 1.00 89.81 87 GLU A N 1
ATOM 670 C CA . GLU A 1 87 ? -19.534 -0.152 8.343 1.00 89.81 87 GLU A CA 1
ATOM 671 C C . GLU A 1 87 ? -19.034 1.037 9.181 1.00 89.81 87 GLU A C 1
ATOM 673 O O . GLU A 1 87 ? -17.992 1.634 8.866 1.00 89.81 87 GLU A O 1
ATOM 678 N N . ARG A 1 88 ? -19.723 1.353 10.286 1.00 90.75 88 ARG A N 1
ATOM 679 C CA . ARG A 1 88 ? -19.292 2.363 11.263 1.00 90.75 88 ARG A CA 1
ATOM 680 C C . ARG A 1 88 ? -17.955 1.975 11.893 1.00 90.75 88 ARG A C 1
ATOM 682 O O . ARG A 1 88 ? -17.035 2.796 11.897 1.00 90.75 88 ARG A O 1
ATOM 689 N N . TRP A 1 89 ? -17.811 0.733 12.362 1.00 92.50 89 TRP A N 1
ATOM 690 C CA . TRP A 1 89 ? -16.564 0.240 12.956 1.00 92.50 89 TRP A CA 1
ATOM 691 C C . TRP A 1 89 ? -15.412 0.216 11.952 1.00 92.50 89 TRP A C 1
ATOM 693 O O . TRP A 1 89 ? -14.305 0.642 12.284 1.00 92.50 89 TRP A O 1
ATOM 703 N N . ARG A 1 90 ? -15.667 -0.180 10.697 1.00 90.12 90 ARG A N 1
ATOM 704 C CA . ARG A 1 90 ? -14.677 -0.086 9.612 1.00 90.12 90 ARG A CA 1
ATOM 705 C C . ARG A 1 90 ? -14.203 1.353 9.396 1.00 90.12 90 ARG A C 1
ATOM 707 O O . ARG A 1 90 ? -13.004 1.594 9.253 1.00 90.12 90 ARG A O 1
ATOM 714 N N . SER A 1 91 ? -15.131 2.303 9.355 1.00 89.38 91 SER A N 1
ATOM 715 C CA . SER A 1 91 ? -14.817 3.720 9.140 1.00 89.38 91 SER A CA 1
ATOM 716 C C . SER A 1 91 ? -14.028 4.315 10.307 1.00 89.38 91 SER A C 1
ATOM 718 O O . SER A 1 91 ? -13.110 5.110 10.099 1.00 89.38 91 SER A O 1
ATOM 720 N N . GLU A 1 92 ? -14.327 3.894 11.535 1.00 91.06 92 GLU A N 1
ATOM 721 C CA . GLU A 1 92 ? -13.556 4.286 12.712 1.00 91.06 92 GLU A CA 1
ATOM 722 C C . GLU A 1 92 ? -12.113 3.757 12.653 1.00 91.06 92 GLU A C 1
ATOM 724 O O . GLU A 1 92 ? -11.186 4.540 12.860 1.00 91.06 92 GLU A O 1
ATOM 729 N N . ILE A 1 93 ? -11.910 2.491 12.253 1.00 90.25 93 ILE A N 1
ATOM 730 C CA . ILE A 1 93 ? -10.569 1.918 12.019 1.00 90.25 93 ILE A CA 1
ATOM 731 C C . ILE A 1 93 ? -9.797 2.745 10.994 1.00 90.25 93 ILE A C 1
ATOM 733 O O . ILE A 1 93 ? -8.630 3.067 11.203 1.00 90.25 93 ILE A O 1
ATOM 737 N N . LEU A 1 94 ? -10.437 3.116 9.884 1.00 87.31 94 LEU A N 1
ATOM 738 C CA . LEU A 1 94 ? -9.797 3.926 8.847 1.00 87.31 94 LEU A CA 1
ATOM 739 C C . LEU A 1 94 ? -9.377 5.305 9.362 1.00 87.31 94 LEU A C 1
ATOM 741 O O . LEU A 1 94 ? -8.314 5.797 8.988 1.00 87.31 94 LEU A O 1
ATOM 745 N N . ARG A 1 95 ? -10.170 5.912 10.247 1.00 90.06 95 ARG A N 1
ATOM 746 C CA . ARG A 1 95 ? -9.830 7.194 10.872 1.00 90.06 95 ARG A CA 1
ATOM 747 C C . ARG A 1 95 ? -8.655 7.066 11.844 1.00 90.06 95 ARG A C 1
ATOM 749 O O . ARG A 1 95 ? -7.779 7.925 11.839 1.00 90.06 95 ARG A O 1
ATOM 756 N N . GLU A 1 96 ? -8.616 5.999 12.641 1.00 91.88 96 GLU A N 1
ATOM 757 C CA . GLU A 1 96 ? -7.479 5.691 13.521 1.00 91.88 96 GLU A CA 1
ATOM 758 C C . GLU A 1 96 ? -6.196 5.437 12.720 1.00 91.88 96 GLU A C 1
ATOM 760 O O . GLU A 1 96 ? -5.143 5.971 13.066 1.00 91.88 96 GLU A O 1
ATOM 765 N N . ILE A 1 97 ? -6.289 4.684 11.616 1.00 88.75 97 ILE A N 1
ATOM 766 C CA . ILE A 1 97 ? -5.174 4.484 10.682 1.00 88.75 97 ILE A CA 1
ATOM 767 C C . ILE A 1 97 ? -4.717 5.835 10.136 1.00 88.75 97 ILE A C 1
ATOM 769 O O . ILE A 1 97 ? -3.534 6.138 10.221 1.00 88.75 97 ILE A O 1
ATOM 773 N N . GLY A 1 98 ? -5.630 6.671 9.632 1.00 87.19 98 GLY A N 1
ATOM 774 C CA . GLY A 1 98 ? -5.290 7.988 9.089 1.00 87.19 98 GLY A CA 1
ATOM 775 C C . GLY A 1 98 ? -4.549 8.882 10.089 1.00 87.19 98 GLY A C 1
ATOM 776 O O . GLY A 1 98 ? -3.553 9.504 9.728 1.00 87.19 98 GLY A O 1
ATOM 777 N N . ALA A 1 99 ? -4.975 8.890 11.357 1.00 90.56 99 ALA A N 1
ATOM 778 C CA . ALA A 1 99 ? -4.302 9.643 12.416 1.00 90.56 99 ALA A CA 1
ATOM 779 C C . ALA A 1 99 ? -2.874 9.131 12.684 1.00 90.56 99 ALA A C 1
ATOM 781 O O . ALA A 1 99 ? -1.941 9.928 12.749 1.00 90.56 99 ALA A O 1
ATOM 782 N N . LYS A 1 100 ? -2.684 7.808 12.775 1.00 91.12 100 LYS A N 1
ATOM 783 C CA . LYS A 1 100 ? -1.355 7.209 13.001 1.00 91.12 100 LYS A CA 1
ATOM 784 C C . LYS A 1 100 ? -0.439 7.340 11.792 1.00 91.12 100 LYS A C 1
ATOM 786 O O . LYS A 1 100 ? 0.757 7.536 11.952 1.00 91.12 100 LYS A O 1
ATOM 791 N N . VAL A 1 101 ? -0.985 7.270 10.581 1.00 87.31 101 VAL A N 1
ATOM 792 C CA . VAL A 1 101 ? -0.225 7.499 9.346 1.00 87.31 101 VAL A CA 1
ATOM 793 C C . VAL A 1 101 ? 0.306 8.926 9.324 1.00 87.31 101 VAL A C 1
ATOM 795 O O . VAL A 1 101 ? 1.492 9.109 9.075 1.00 87.31 101 VAL A O 1
ATOM 798 N N . ALA A 1 102 ? -0.531 9.917 9.646 1.00 88.88 102 ALA A N 1
ATOM 799 C CA . ALA A 1 102 ? -0.090 11.305 9.761 1.00 88.88 102 ALA A CA 1
ATOM 800 C C . ALA A 1 102 ? 0.996 11.479 10.842 1.00 88.88 102 ALA A C 1
ATOM 802 O O . ALA A 1 102 ? 1.933 12.249 10.657 1.00 88.88 102 ALA A O 1
ATOM 803 N N . GLU A 1 103 ? 0.917 10.731 11.949 1.00 89.81 103 GLU A N 1
ATOM 804 C CA . GLU A 1 103 ? 1.957 10.737 12.983 1.00 89.81 103 GLU A CA 1
ATOM 805 C C . GLU A 1 103 ? 3.282 10.122 12.488 1.00 89.81 103 GLU A C 1
ATOM 807 O O . GLU A 1 103 ? 4.335 10.725 12.696 1.00 89.81 103 GLU A O 1
ATOM 812 N N . ILE A 1 104 ? 3.238 8.986 11.776 1.00 88.62 104 ILE A N 1
ATOM 813 C CA . ILE A 1 104 ? 4.418 8.308 11.196 1.00 88.62 104 ILE A CA 1
ATOM 814 C C . ILE A 1 104 ? 5.096 9.136 10.105 1.00 88.62 104 ILE A C 1
ATOM 816 O O . ILE A 1 104 ? 6.287 8.960 9.852 1.00 88.62 104 ILE A O 1
ATOM 820 N N . GLN A 1 105 ? 4.374 10.029 9.429 1.00 86.81 105 GLN A N 1
ATOM 821 C CA . GLN A 1 105 ? 4.986 10.898 8.424 1.00 86.81 105 GLN A CA 1
ATOM 822 C C . GLN A 1 105 ? 6.021 11.863 9.025 1.00 86.81 105 GLN A C 1
ATOM 824 O O . GLN A 1 105 ? 6.905 12.333 8.315 1.00 86.81 105 GLN A O 1
ATOM 829 N N . ASN A 1 106 ? 5.976 12.116 10.333 1.00 87.12 106 ASN A N 1
ATOM 830 C CA . ASN A 1 106 ? 6.965 12.946 11.006 1.00 87.12 106 ASN A CA 1
ATOM 831 C C . ASN A 1 106 ? 8.281 12.172 11.209 1.00 87.12 106 ASN A C 1
ATOM 833 O O . ASN A 1 106 ? 8.423 11.392 12.147 1.00 87.12 106 ASN A O 1
ATOM 837 N N . GLU A 1 107 ? 9.282 12.437 10.371 1.00 80.81 107 GLU A N 1
ATOM 838 C CA . GLU A 1 107 ? 10.611 11.794 10.438 1.00 80.81 107 GLU A CA 1
ATOM 839 C C . GLU A 1 107 ? 11.402 12.119 11.714 1.00 80.81 107 GLU A C 1
ATOM 841 O O . GLU A 1 107 ? 12.352 11.419 12.049 1.00 80.81 107 GLU A O 1
ATOM 846 N N . GLY A 1 108 ? 11.007 13.169 12.439 1.00 85.00 108 GLY A N 1
ATOM 847 C CA . GLY A 1 108 ? 11.600 13.542 13.724 1.00 85.00 108 GLY A CA 1
ATOM 848 C C . GLY A 1 108 ? 11.114 12.707 14.914 1.00 85.00 108 GLY A C 1
ATOM 849 O O . GLY A 1 108 ? 11.603 12.906 16.025 1.00 85.00 108 GLY A O 1
ATOM 850 N N . LEU A 1 109 ? 10.149 11.797 14.723 1.00 84.00 109 LEU A N 1
ATOM 851 C CA . LEU A 1 109 ? 9.788 10.836 15.762 1.00 84.00 109 LEU A CA 1
ATOM 852 C C . LEU A 1 109 ? 10.930 9.828 15.942 1.00 84.00 109 LEU A C 1
ATOM 854 O O . LEU A 1 109 ? 11.462 9.294 14.973 1.00 84.00 109 LEU A O 1
ATOM 858 N N . GLY A 1 110 ? 11.302 9.552 17.194 1.00 88.69 110 GLY A N 1
ATOM 859 C CA . GLY A 1 110 ? 12.336 8.563 17.497 1.00 88.69 110 GLY A CA 1
ATOM 860 C C . GLY A 1 110 ? 12.015 7.189 16.897 1.00 88.69 110 GLY A C 1
ATOM 861 O O . GLY A 1 110 ? 10.852 6.789 16.819 1.00 88.69 110 GLY A O 1
ATOM 862 N N . GLU A 1 111 ? 13.056 6.448 16.515 1.00 89.06 111 GLU A N 1
ATOM 863 C CA . GLU A 1 111 ? 12.943 5.166 15.808 1.00 89.06 111 GLU A CA 1
ATOM 864 C C . GLU A 1 111 ? 12.008 4.161 16.499 1.00 89.06 111 GLU A C 1
ATOM 866 O O . GLU A 1 111 ? 11.173 3.547 15.837 1.00 89.06 111 GLU A O 1
ATOM 871 N N . HIS A 1 112 ? 12.097 4.020 17.824 1.00 90.81 112 HIS A N 1
ATOM 872 C CA . HIS A 1 112 ? 11.226 3.117 18.584 1.00 90.81 112 HIS A CA 1
ATOM 873 C C . HIS A 1 112 ? 9.745 3.460 18.410 1.00 90.81 112 HIS A C 1
ATOM 875 O O . HIS A 1 112 ? 8.940 2.587 18.103 1.00 90.81 112 HIS A O 1
ATOM 881 N N . ARG A 1 113 ? 9.397 4.749 18.499 1.00 91.25 113 ARG A N 1
ATOM 882 C CA . ARG A 1 113 ? 8.014 5.198 18.328 1.00 91.25 113 ARG A CA 1
ATOM 883 C C . ARG A 1 113 ? 7.520 4.965 16.901 1.00 91.25 113 ARG A C 1
ATOM 885 O O . ARG A 1 113 ? 6.366 4.600 16.716 1.00 91.25 113 ARG A O 1
ATOM 892 N N . LEU A 1 114 ? 8.384 5.130 15.896 1.00 90.75 114 LEU A N 1
ATOM 893 C CA . LEU A 1 114 ? 8.043 4.797 14.509 1.00 90.75 114 LEU A CA 1
ATOM 894 C C . LEU A 1 114 ? 7.762 3.297 14.329 1.00 90.75 114 LEU A C 1
ATOM 896 O O . LEU A 1 114 ? 6.846 2.945 13.586 1.00 90.75 114 LEU A O 1
ATOM 900 N N . ARG A 1 115 ? 8.508 2.417 15.012 1.00 90.75 115 ARG A N 1
ATOM 901 C CA . ARG A 1 115 ? 8.267 0.962 15.005 1.00 90.75 115 ARG A CA 1
ATOM 902 C C . ARG A 1 115 ? 6.927 0.619 15.657 1.00 90.75 115 ARG A C 1
ATOM 904 O O . ARG A 1 115 ? 6.114 -0.044 15.017 1.00 90.75 115 ARG A O 1
ATOM 911 N N . ASP A 1 116 ? 6.662 1.158 16.846 1.00 93.69 116 ASP A N 1
ATOM 912 C CA . ASP A 1 116 ? 5.410 0.928 17.579 1.00 93.69 116 ASP A CA 1
ATOM 913 C C . ASP A 1 116 ? 4.190 1.409 16.779 1.00 93.69 116 ASP A C 1
ATOM 915 O O . ASP A 1 116 ? 3.226 0.667 16.583 1.00 93.69 116 ASP A O 1
ATOM 919 N N . LEU A 1 117 ? 4.248 2.625 16.224 1.00 93.25 117 LEU A N 1
ATOM 920 C CA . LEU A 1 117 ? 3.177 3.153 15.376 1.00 93.25 117 LEU A CA 1
ATOM 921 C C . LEU A 1 117 ? 2.962 2.282 14.130 1.00 93.25 117 LEU A C 1
ATOM 923 O O . LEU A 1 117 ? 1.825 2.066 13.706 1.00 93.25 117 LEU A O 1
ATOM 927 N N . ASN A 1 118 ? 4.034 1.756 13.536 1.00 91.69 118 ASN A N 1
ATOM 928 C CA . ASN A 1 118 ? 3.940 0.882 12.374 1.00 91.69 118 ASN A CA 1
ATOM 929 C C . ASN A 1 118 ? 3.302 -0.475 12.723 1.00 91.69 118 ASN A C 1
ATOM 931 O O . ASN A 1 118 ? 2.458 -0.975 11.972 1.00 91.69 118 ASN A O 1
ATOM 935 N N . ASP A 1 119 ? 3.644 -1.054 13.876 1.00 92.19 119 ASP A N 1
ATOM 936 C CA . ASP A 1 119 ? 2.999 -2.256 14.414 1.00 92.19 119 ASP A CA 1
ATOM 937 C C . ASP A 1 119 ? 1.507 -2.033 14.663 1.00 92.19 119 ASP A C 1
ATOM 939 O O . ASP A 1 119 ? 0.665 -2.848 14.264 1.00 92.19 119 ASP A O 1
ATOM 943 N N . GLU A 1 120 ? 1.163 -0.896 15.260 1.00 93.56 120 GLU A N 1
ATOM 944 C CA . GLU A 1 120 ? -0.215 -0.508 15.517 1.00 93.56 120 GLU A CA 1
ATOM 945 C C . GLU A 1 120 ? -1.025 -0.329 14.228 1.00 93.56 120 GLU A C 1
ATOM 947 O O . GLU A 1 120 ? -2.157 -0.813 14.150 1.00 93.56 120 GLU A O 1
ATOM 952 N N . ILE A 1 121 ? -0.467 0.306 13.191 1.00 90.44 121 ILE A N 1
ATOM 953 C CA . ILE A 1 121 ? -1.141 0.423 11.888 1.00 90.44 121 ILE A CA 1
ATOM 954 C C . ILE A 1 121 ? -1.334 -0.955 11.253 1.00 90.44 121 ILE A C 1
ATOM 956 O O . ILE A 1 121 ? -2.413 -1.250 10.735 1.00 90.44 121 ILE A O 1
ATOM 960 N N . ASN A 1 122 ? -0.330 -1.834 11.308 1.00 90.94 122 ASN A N 1
ATOM 961 C CA . ASN A 1 122 ? -0.464 -3.196 10.789 1.00 90.94 122 ASN A CA 1
ATOM 962 C C . ASN A 1 122 ? -1.529 -4.001 11.547 1.00 90.94 122 ASN A C 1
ATOM 964 O O . ASN A 1 122 ? -2.269 -4.776 10.934 1.00 90.94 122 ASN A O 1
ATOM 968 N N . LYS A 1 123 ? -1.641 -3.812 12.867 1.00 92.06 123 LYS A N 1
ATOM 969 C CA . LYS A 1 123 ? -2.716 -4.392 13.678 1.00 92.06 123 LYS A CA 1
ATOM 970 C C . LYS A 1 123 ? -4.086 -3.878 13.225 1.00 92.06 123 LYS A C 1
ATOM 972 O O . LYS A 1 123 ? -4.951 -4.694 12.911 1.00 92.06 123 LYS A O 1
ATOM 977 N N . LEU A 1 124 ? -4.246 -2.563 13.070 1.00 91.00 124 LEU A N 1
ATOM 978 C CA . LEU A 1 124 ? -5.491 -1.951 12.596 1.00 91.00 124 LEU A CA 1
ATOM 979 C C . LEU A 1 124 ? -5.870 -2.395 11.175 1.00 91.00 124 LEU A C 1
ATOM 981 O O . LEU A 1 124 ? -7.043 -2.620 10.897 1.00 91.00 124 LEU A O 1
ATOM 985 N N . LEU A 1 125 ? -4.908 -2.589 10.269 1.00 87.88 125 LEU A N 1
ATOM 986 C CA . LEU A 1 125 ? -5.181 -3.100 8.918 1.00 87.88 125 LEU A CA 1
ATOM 987 C C . LEU A 1 125 ? -5.660 -4.556 8.915 1.00 87.88 125 LEU A C 1
ATOM 989 O O . LEU A 1 125 ? -6.504 -4.926 8.090 1.00 87.88 125 LEU A O 1
ATOM 993 N N . ARG A 1 126 ? -5.144 -5.387 9.828 1.00 88.62 126 ARG A N 1
ATOM 994 C CA . ARG A 1 126 ? -5.646 -6.754 10.027 1.00 88.62 126 ARG A CA 1
ATOM 995 C C . ARG A 1 126 ? -7.069 -6.727 10.567 1.00 88.62 126 ARG A C 1
ATOM 997 O O . ARG A 1 126 ? -7.941 -7.355 9.972 1.00 88.62 126 ARG A O 1
ATOM 1004 N N . GLU A 1 127 ? -7.324 -5.934 11.607 1.00 90.44 127 GLU A N 1
ATOM 1005 C CA . GLU A 1 127 ? -8.670 -5.724 12.157 1.00 90.44 127 GLU A CA 1
ATOM 1006 C C . GLU A 1 127 ? -9.641 -5.235 11.076 1.00 90.44 127 GLU A C 1
ATOM 1008 O O . GLU A 1 127 ? -10.687 -5.849 10.874 1.00 90.44 127 GLU A O 1
ATOM 1013 N N . ARG A 1 128 ? -9.260 -4.219 10.289 1.00 89.31 128 ARG A N 1
ATOM 1014 C CA . ARG A 1 128 ? -10.044 -3.727 9.145 1.00 89.31 128 ARG A CA 1
ATOM 1015 C C . ARG A 1 128 ? -10.421 -4.858 8.196 1.00 89.31 128 ARG A C 1
ATOM 1017 O O . ARG A 1 128 ? -11.563 -4.927 7.769 1.00 89.31 128 ARG A O 1
ATOM 1024 N N . SER A 1 129 ? -9.483 -5.754 7.892 1.00 88.62 129 SER A N 1
ATOM 1025 C CA . SER A 1 129 ? -9.725 -6.886 6.990 1.00 88.62 129 SER A CA 1
ATOM 1026 C C . SER A 1 129 ? -10.742 -7.882 7.568 1.00 88.62 129 SER A C 1
ATOM 1028 O O . SER A 1 129 ? -11.519 -8.467 6.815 1.00 88.62 129 SER A O 1
ATOM 1030 N N . HIS A 1 130 ? -10.775 -8.070 8.895 1.00 89.88 130 HIS A N 1
ATOM 1031 C CA . HIS A 1 130 ? -11.811 -8.872 9.558 1.00 89.88 130 HIS A CA 1
ATOM 1032 C C . HIS A 1 130 ? -13.189 -8.211 9.466 1.00 89.88 130 HIS A C 1
ATOM 1034 O O . HIS A 1 130 ? -14.160 -8.890 9.140 1.00 89.88 130 HIS A O 1
ATOM 1040 N N . TRP A 1 131 ? -13.264 -6.897 9.684 1.00 91.88 131 TRP A N 1
ATOM 1041 C CA . TRP A 1 131 ? -14.506 -6.136 9.533 1.00 91.88 131 TRP A CA 1
ATOM 1042 C C . TRP A 1 131 ? -14.988 -6.087 8.081 1.00 91.88 131 TRP A C 1
ATOM 1044 O O . TRP A 1 131 ? -16.175 -6.253 7.830 1.00 91.88 131 TRP A O 1
ATOM 1054 N N . GLU A 1 132 ? -14.084 -5.949 7.110 1.00 89.94 132 GLU A N 1
ATOM 1055 C CA . GLU A 1 132 ? -14.416 -6.014 5.682 1.00 89.94 132 GLU A CA 1
ATOM 1056 C C . GLU A 1 132 ? -14.985 -7.383 5.307 1.00 89.94 132 GLU A C 1
ATOM 1058 O O . GLU A 1 132 ? -16.019 -7.438 4.653 1.00 89.94 132 GLU A O 1
ATOM 1063 N N . ARG A 1 133 ? -14.384 -8.485 5.781 1.00 90.31 133 ARG A N 1
ATOM 1064 C CA . ARG A 1 133 ? -14.945 -9.831 5.580 1.00 90.31 133 ARG A CA 1
ATOM 1065 C C . ARG A 1 133 ? -16.330 -9.961 6.213 1.00 90.31 133 ARG A C 1
ATOM 1067 O O . ARG A 1 133 ? -17.228 -10.507 5.583 1.00 90.31 133 ARG A O 1
ATOM 1074 N N . ARG A 1 134 ? -16.519 -9.417 7.419 1.00 90.88 134 ARG A N 1
ATOM 1075 C CA . ARG A 1 134 ? -17.811 -9.460 8.107 1.00 90.88 134 ARG A CA 1
ATOM 1076 C C . ARG A 1 134 ? -18.901 -8.698 7.358 1.00 90.88 134 ARG A C 1
ATOM 1078 O O . ARG A 1 134 ? -20.018 -9.188 7.267 1.00 90.88 134 ARG A O 1
ATOM 1085 N N . ILE A 1 135 ? -18.583 -7.528 6.809 1.00 90.94 135 ILE A N 1
ATOM 1086 C CA . ILE A 1 135 ? -19.530 -6.751 6.000 1.00 90.94 135 ILE A CA 1
ATOM 1087 C C . ILE A 1 135 ? -19.981 -7.571 4.788 1.00 90.94 135 ILE A C 1
ATOM 1089 O O . ILE A 1 135 ? -21.172 -7.620 4.504 1.00 90.94 135 ILE A O 1
ATOM 1093 N N . VAL A 1 136 ? -19.056 -8.272 4.128 1.00 91.81 136 VAL A N 1
ATOM 1094 C CA . VAL A 1 136 ? -19.383 -9.161 3.003 1.00 91.81 136 VAL A CA 1
ATOM 1095 C C . VAL A 1 136 ? -20.266 -10.332 3.445 1.00 91.81 136 VAL A C 1
ATOM 1097 O O . VAL A 1 136 ? -21.264 -10.620 2.792 1.00 91.81 136 VAL A O 1
ATOM 1100 N N . GLU A 1 137 ? -19.966 -10.970 4.581 1.00 91.88 137 GLU A N 1
ATOM 1101 C CA . GLU A 1 137 ? -20.805 -12.040 5.155 1.00 91.88 137 GLU A CA 1
ATOM 1102 C C . GLU A 1 137 ? -22.231 -11.573 5.488 1.00 91.88 137 GLU A C 1
ATOM 1104 O O . GLU A 1 137 ? -23.175 -12.350 5.368 1.00 91.88 137 GLU A O 1
ATOM 1109 N N . LEU A 1 138 ? -22.396 -10.311 5.896 1.00 91.88 138 LEU A N 1
ATOM 1110 C CA . LEU A 1 138 ? -23.695 -9.688 6.169 1.00 91.88 138 LEU A CA 1
ATOM 1111 C C . LEU A 1 138 ? -24.424 -9.217 4.892 1.00 91.88 138 LEU A C 1
ATOM 1113 O O . LEU A 1 138 ? -25.508 -8.647 4.991 1.00 91.88 138 LEU A O 1
ATOM 1117 N N . GLY A 1 139 ? -23.862 -9.461 3.701 1.00 89.44 139 GLY A N 1
ATOM 1118 C CA . GLY A 1 139 ? -24.449 -9.073 2.411 1.00 89.44 139 GLY A CA 1
ATOM 1119 C C . GLY A 1 139 ? -24.140 -7.636 1.979 1.00 89.44 139 GLY A C 1
ATOM 1120 O O . GLY A 1 139 ? -24.840 -7.077 1.137 1.00 89.44 139 GLY A O 1
ATOM 1121 N N . GLY A 1 140 ? -23.115 -7.023 2.570 1.00 87.19 140 GLY A N 1
ATOM 1122 C CA . GLY A 1 140 ? -22.658 -5.672 2.269 1.00 87.19 140 GLY A CA 1
ATOM 1123 C C . GLY A 1 140 ? -21.719 -5.557 1.075 1.00 87.19 140 GLY A C 1
ATOM 1124 O O . GLY A 1 140 ? -21.449 -6.506 0.343 1.00 87.19 140 GLY A O 1
ATOM 1125 N N . ARG A 1 141 ? -21.184 -4.349 0.882 1.00 83.50 141 ARG A N 1
ATOM 1126 C CA . ARG A 1 141 ? -20.279 -4.038 -0.228 1.00 83.50 141 ARG A CA 1
ATOM 1127 C C . ARG A 1 141 ? -18.897 -4.678 -0.049 1.00 83.50 141 ARG A C 1
ATOM 1129 O O . ARG A 1 141 ? -18.263 -4.550 0.996 1.00 83.50 141 ARG A O 1
ATOM 1136 N N . ASP A 1 142 ? -18.369 -5.245 -1.134 1.00 80.81 142 ASP A N 1
ATOM 1137 C CA . ASP A 1 142 ? -16.999 -5.764 -1.195 1.00 80.81 142 ASP A CA 1
ATOM 1138 C C . ASP A 1 142 ? -15.955 -4.634 -1.211 1.00 80.81 142 ASP A C 1
ATOM 1140 O O . ASP A 1 142 ? -15.635 -4.043 -2.253 1.00 80.81 142 ASP A O 1
ATOM 1144 N N . TYR A 1 143 ? -15.366 -4.363 -0.048 1.00 75.94 143 TYR A N 1
ATOM 1145 C CA . TYR A 1 143 ? -14.259 -3.411 0.105 1.00 75.94 143 TYR A CA 1
ATOM 1146 C C . TYR A 1 143 ? -12.871 -4.011 -0.178 1.00 75.94 143 TYR A C 1
ATOM 1148 O O . TYR A 1 143 ? -11.885 -3.279 -0.221 1.00 75.94 143 TYR A O 1
ATOM 1156 N N . SER A 1 144 ? -12.777 -5.329 -0.389 1.00 67.25 144 SER A N 1
ATOM 1157 C CA . SER A 1 144 ? -11.515 -6.033 -0.670 1.00 67.25 144 SER A CA 1
ATOM 1158 C C . SER A 1 144 ? -10.939 -5.718 -2.054 1.00 67.25 144 SER A C 1
ATOM 1160 O O . SER A 1 144 ? -9.731 -5.831 -2.269 1.00 67.25 144 SER A O 1
ATOM 1162 N N . ARG A 1 145 ? -11.789 -5.307 -3.004 1.00 66.06 145 ARG A N 1
ATOM 1163 C CA . ARG A 1 145 ? -11.360 -4.917 -4.348 1.00 66.06 145 ARG A CA 1
ATOM 1164 C C . ARG A 1 145 ? -10.650 -3.569 -4.280 1.00 66.06 145 ARG A C 1
ATOM 1166 O O . ARG A 1 145 ? -11.200 -2.597 -3.770 1.00 66.06 145 ARG A O 1
ATOM 1173 N N . SER A 1 146 ? -9.441 -3.515 -4.840 1.00 56.62 146 SER A N 1
ATOM 1174 C CA . SER A 1 146 ? -8.543 -2.348 -4.815 1.00 56.62 146 SER A CA 1
ATOM 1175 C C . SER A 1 146 ? -9.202 -1.050 -5.322 1.00 56.62 146 SER A C 1
ATOM 1177 O O . SER A 1 146 ? -8.864 0.031 -4.857 1.00 56.62 146 SER A O 1
ATOM 1179 N N . SER A 1 147 ? -10.227 -1.149 -6.178 1.00 48.16 147 SER A N 1
ATOM 1180 C CA . SER A 1 147 ? -11.032 -0.015 -6.658 1.00 48.16 147 SER A CA 1
ATOM 1181 C C . SER A 1 147 ? -11.894 0.672 -5.586 1.00 48.16 147 SER A C 1
ATOM 1183 O O . SER A 1 147 ? -12.329 1.798 -5.793 1.00 48.16 147 SER A O 1
ATOM 1185 N N . ASN A 1 148 ? -12.175 0.001 -4.464 1.00 53.22 148 ASN A N 1
ATOM 1186 C CA . ASN A 1 148 ? -13.003 0.503 -3.359 1.00 53.22 148 ASN A CA 1
ATOM 1187 C C . ASN A 1 148 ? -12.177 0.815 -2.092 1.00 53.22 148 ASN A C 1
ATOM 1189 O O . ASN A 1 148 ? -12.747 1.162 -1.052 1.00 53.22 148 ASN A O 1
ATOM 1193 N N . ALA A 1 149 ? -10.851 0.651 -2.145 1.00 55.75 149 ALA A N 1
ATOM 1194 C CA . ALA A 1 149 ? -9.972 0.943 -1.022 1.00 55.75 149 ALA A CA 1
ATOM 1195 C C . ALA A 1 149 ? -9.756 2.464 -0.901 1.00 55.75 149 ALA A C 1
ATOM 1197 O O . ALA A 1 149 ? -9.531 3.123 -1.917 1.00 55.75 149 ALA A O 1
ATOM 1198 N N . PRO A 1 150 ? -9.792 3.041 0.314 1.00 50.97 150 PRO A N 1
ATOM 1199 C CA . PRO A 1 150 ? -9.416 4.434 0.519 1.00 50.97 150 PRO A CA 1
ATOM 1200 C C . PRO A 1 150 ? -7.987 4.662 0.018 1.00 50.97 150 PRO A C 1
ATOM 1202 O O . PRO A 1 150 ? -7.057 3.984 0.460 1.00 50.97 150 PRO A O 1
ATOM 1205 N N . LEU A 1 151 ? -7.828 5.602 -0.913 1.00 53.38 151 LEU A N 1
ATOM 1206 C CA . LEU A 1 151 ? -6.529 6.049 -1.402 1.00 53.38 151 LEU A CA 1
ATOM 1207 C C . LEU A 1 151 ? -5.785 6.713 -0.237 1.00 53.38 151 LEU A C 1
ATOM 1209 O O . LEU A 1 151 ? -6.171 7.788 0.215 1.00 53.38 151 LEU A O 1
ATOM 1213 N N . MET A 1 152 ? -4.735 6.063 0.264 1.00 52.59 152 MET A N 1
ATOM 1214 C CA . MET A 1 152 ? -3.804 6.690 1.200 1.00 52.59 152 MET A CA 1
ATOM 1215 C C . MET A 1 152 ? -2.731 7.432 0.404 1.00 52.59 152 MET A C 1
ATOM 1217 O O . MET A 1 152 ? -2.116 6.879 -0.507 1.00 52.59 152 MET A O 1
ATOM 1221 N N . THR A 1 153 ? -2.534 8.700 0.746 1.00 50.75 153 THR A N 1
ATOM 1222 C CA . THR A 1 153 ? -1.490 9.561 0.189 1.00 50.75 153 THR A CA 1
ATOM 1223 C C . THR A 1 153 ? -0.200 9.360 0.978 1.00 50.75 153 THR A C 1
ATOM 1225 O O . THR A 1 153 ? -0.176 9.599 2.189 1.00 50.75 153 THR A O 1
ATOM 1228 N N . ASP A 1 154 ? 0.856 8.902 0.309 1.00 55.16 154 ASP A N 1
ATOM 1229 C CA . ASP A 1 154 ? 2.193 8.766 0.903 1.00 55.16 154 ASP A CA 1
ATOM 1230 C C . ASP A 1 154 ? 2.910 10.133 0.996 1.00 55.16 154 ASP A C 1
ATOM 1232 O O . ASP A 1 154 ? 2.455 11.117 0.408 1.00 55.16 154 ASP A O 1
ATOM 1236 N N . LEU A 1 155 ? 4.047 10.192 1.711 1.00 52.47 155 LEU A N 1
ATOM 1237 C CA . LEU A 1 155 ? 4.895 11.401 1.834 1.00 52.47 155 LEU A CA 1
ATOM 1238 C C . LEU A 1 155 ? 5.328 11.991 0.481 1.00 52.47 155 LEU A C 1
ATOM 1240 O O . LEU A 1 155 ? 5.529 13.197 0.382 1.00 52.47 155 LEU A O 1
ATOM 1244 N N . ASP A 1 156 ? 5.445 11.154 -0.552 1.00 49.94 156 ASP A N 1
ATOM 1245 C CA . ASP A 1 156 ? 5.866 11.565 -1.896 1.00 49.94 156 ASP A CA 1
ATOM 1246 C C . ASP A 1 156 ? 4.692 12.061 -2.768 1.00 49.94 156 ASP A C 1
ATOM 1248 O O . ASP A 1 156 ? 4.847 12.249 -3.973 1.00 49.94 156 ASP A O 1
ATOM 1252 N N . GLY A 1 157 ? 3.486 12.221 -2.203 1.00 47.62 157 GLY A N 1
ATOM 1253 C CA . GLY A 1 157 ? 2.296 12.678 -2.935 1.00 47.62 157 GLY A CA 1
ATOM 1254 C C . GLY A 1 157 ? 1.748 11.672 -3.956 1.00 47.62 157 GLY A C 1
ATOM 1255 O O . GLY A 1 157 ? 0.751 11.948 -4.622 1.00 47.62 157 GLY A O 1
ATOM 1256 N N . ASN A 1 158 ? 2.358 10.488 -4.066 1.00 52.53 158 ASN A N 1
ATOM 1257 C CA . ASN A 1 158 ? 1.858 9.416 -4.912 1.00 52.53 158 ASN A CA 1
ATOM 1258 C C . ASN A 1 158 ? 0.642 8.735 -4.275 1.00 52.53 158 ASN A C 1
ATOM 1260 O O . ASN A 1 158 ? 0.634 8.384 -3.091 1.00 52.53 158 ASN A O 1
ATOM 1264 N N . ILE A 1 159 ? -0.380 8.515 -5.105 1.00 41.41 159 ILE A N 1
ATOM 1265 C CA . ILE A 1 159 ? -1.559 7.718 -4.779 1.00 41.41 159 ILE A CA 1
ATOM 1266 C C . ILE A 1 159 ? -1.113 6.258 -4.706 1.00 41.41 159 ILE A C 1
ATOM 1268 O O . ILE A 1 159 ? -1.055 5.546 -5.710 1.00 41.41 159 ILE A O 1
ATOM 1272 N N . VAL A 1 160 ? -0.755 5.803 -3.511 1.00 46.56 160 VAL A N 1
ATOM 1273 C CA . VAL A 1 160 ? -0.386 4.409 -3.296 1.00 46.56 160 VAL A CA 1
ATOM 1274 C C . VAL A 1 160 ? -1.682 3.626 -3.133 1.00 46.56 160 VAL A C 1
ATOM 1276 O O . VAL A 1 160 ? -2.275 3.555 -2.057 1.00 46.56 160 VAL A O 1
ATOM 1279 N N . ALA A 1 161 ? -2.144 3.035 -4.234 1.00 41.22 161 ALA A N 1
ATOM 1280 C CA . ALA A 1 161 ? -3.207 2.038 -4.245 1.00 41.22 161 ALA A CA 1
ATOM 1281 C C . ALA A 1 161 ? -2.723 0.767 -3.536 1.00 41.22 161 ALA A C 1
ATOM 1283 O O . ALA A 1 161 ? -2.382 -0.182 -4.225 1.00 41.22 161 ALA A O 1
ATOM 1284 N N . VAL A 1 162 ? -2.586 0.802 -2.198 1.00 47.78 162 VAL A N 1
ATOM 1285 C CA . VAL A 1 162 ? -1.946 -0.198 -1.307 1.00 47.78 162 VAL A CA 1
ATOM 1286 C C . VAL A 1 162 ? -1.407 -1.422 -2.069 1.00 47.78 162 VAL A C 1
ATOM 1288 O O . VAL A 1 162 ? -2.027 -2.491 -2.035 1.00 47.78 162 VAL A O 1
ATOM 1291 N N . PRO A 1 163 ? -0.291 -1.291 -2.814 1.00 44.66 163 PRO A N 1
ATOM 1292 C CA . PRO A 1 163 ? 0.262 -2.416 -3.534 1.00 44.66 163 PRO A CA 1
ATOM 1293 C C . PRO A 1 163 ? 0.839 -3.357 -2.488 1.00 44.66 163 PRO A C 1
ATOM 1295 O O . PRO A 1 163 ? 1.560 -2.925 -1.586 1.00 44.66 163 PRO A O 1
ATOM 1298 N N . ASN A 1 164 ? 0.514 -4.646 -2.589 1.00 42.81 164 ASN A N 1
ATOM 1299 C CA . ASN A 1 164 ? 1.234 -5.679 -1.852 1.00 42.81 164 ASN A CA 1
ATOM 1300 C C . ASN A 1 164 ? 2.740 -5.463 -2.105 1.00 42.81 164 ASN A C 1
ATOM 1302 O O . ASN A 1 164 ? 3.155 -5.586 -3.260 1.00 42.81 164 ASN A O 1
ATOM 1306 N N . PRO A 1 165 ? 3.569 -5.136 -1.090 1.00 47.06 165 PRO A N 1
ATOM 1307 C CA . PRO A 1 165 ? 4.946 -4.694 -1.340 1.00 47.06 165 PRO A CA 1
ATOM 1308 C C . PRO A 1 165 ? 5.880 -5.821 -1.790 1.00 47.06 165 PRO A C 1
ATOM 1310 O O . PRO A 1 165 ? 7.062 -5.609 -2.026 1.00 47.06 165 PRO A O 1
ATOM 1313 N N . SER A 1 166 ? 5.364 -7.034 -1.909 1.00 39.12 166 SER A N 1
ATOM 1314 C CA . SER A 1 166 ? 6.062 -8.163 -2.482 1.00 39.12 166 SER A CA 1
ATOM 1315 C C . SER A 1 166 ? 4.992 -9.065 -3.070 1.00 39.12 166 SER A C 1
ATOM 1317 O O . SER A 1 166 ? 3.926 -9.216 -2.471 1.00 39.12 166 SER A O 1
ATOM 1319 N N . GLY A 1 167 ? 5.237 -9.669 -4.229 1.00 41.66 167 GLY A N 1
ATOM 1320 C CA . GLY A 1 167 ? 4.359 -10.669 -4.847 1.00 41.66 167 GLY A CA 1
ATOM 1321 C C . GLY A 1 167 ? 4.244 -11.968 -4.034 1.00 41.66 167 GLY A C 1
ATOM 1322 O O . GLY A 1 167 ? 4.242 -13.053 -4.602 1.00 41.66 167 GLY A O 1
ATOM 1323 N N . ARG A 1 168 ? 4.198 -11.876 -2.700 1.00 45.88 168 ARG A N 1
ATOM 1324 C CA . ARG A 1 168 ? 4.195 -12.970 -1.737 1.00 45.88 168 ARG A CA 1
ATOM 1325 C C . ARG A 1 168 ? 3.352 -12.588 -0.509 1.00 45.88 168 ARG A C 1
ATOM 1327 O O . ARG A 1 168 ? 3.867 -12.291 0.560 1.00 45.88 168 ARG A O 1
ATOM 1334 N N . GLY A 1 169 ? 2.032 -12.610 -0.686 1.00 46.78 169 GLY A N 1
ATOM 1335 C CA . GLY A 1 169 ? 1.048 -12.663 0.404 1.00 46.78 169 GLY A CA 1
ATOM 1336 C C . GLY A 1 169 ? 0.898 -11.416 1.297 1.00 46.78 169 GLY A C 1
ATOM 1337 O O . GLY A 1 169 ? 1.534 -10.388 1.066 1.00 46.78 169 GLY A O 1
ATOM 1338 N N . PRO A 1 170 ? 0.016 -11.486 2.319 1.00 57.00 170 PRO A N 1
ATOM 1339 C CA . PRO A 1 170 ? -0.253 -10.402 3.265 1.00 57.00 170 PRO A CA 1
ATOM 1340 C C . PRO A 1 170 ? 0.917 -10.253 4.254 1.00 57.00 170 PRO A C 1
ATOM 1342 O O . PRO A 1 170 ? 0.845 -10.665 5.409 1.00 57.00 170 PRO A O 1
ATOM 1345 N N . GLY A 1 171 ? 2.030 -9.706 3.772 1.00 60.69 171 GLY A N 1
ATOM 1346 C CA . GLY A 1 171 ? 3.207 -9.403 4.582 1.00 60.69 171 GLY A CA 1
ATOM 1347 C C . GLY A 1 171 ? 3.023 -8.162 5.457 1.00 60.69 171 GLY A C 1
ATOM 1348 O O . GLY A 1 171 ? 2.158 -7.319 5.206 1.00 60.69 171 GLY A O 1
ATOM 1349 N N . TYR A 1 172 ? 3.863 -8.061 6.488 1.00 78.69 172 TYR A N 1
ATOM 1350 C CA . TYR A 1 172 ? 4.025 -6.875 7.329 1.00 78.69 172 TYR A CA 1
ATOM 1351 C C . TYR A 1 172 ? 4.398 -5.649 6.473 1.00 78.69 172 TYR A C 1
ATOM 1353 O O . TYR A 1 172 ? 5.216 -5.765 5.559 1.00 78.69 172 TYR A O 1
ATOM 1361 N N . ARG A 1 173 ? 3.778 -4.488 6.722 1.00 82.31 173 ARG A N 1
ATOM 1362 C CA . ARG A 1 173 ? 3.945 -3.278 5.893 1.00 82.31 173 ARG A CA 1
ATOM 1363 C C . ARG A 1 173 ? 4.670 -2.186 6.667 1.00 82.31 173 ARG A C 1
ATOM 1365 O O . ARG A 1 173 ? 4.523 -2.089 7.880 1.00 82.31 173 ARG A O 1
ATOM 1372 N N . TYR A 1 174 ? 5.433 -1.364 5.958 1.00 85.50 174 TYR A N 1
ATOM 1373 C CA . TYR A 1 174 ? 6.130 -0.212 6.525 1.00 85.50 174 TYR A CA 1
ATOM 1374 C C . TYR A 1 174 ? 5.564 1.067 5.908 1.00 85.50 174 TYR A C 1
ATOM 1376 O O . TYR A 1 174 ? 5.532 1.185 4.682 1.00 85.50 174 TYR A O 1
ATOM 1384 N N . PHE A 1 175 ? 5.105 2.001 6.741 1.00 83.19 175 PHE A N 1
ATOM 1385 C CA . PHE A 1 175 ? 4.483 3.261 6.311 1.00 83.19 175 PHE A CA 1
ATOM 1386 C C . PHE A 1 175 ? 5.424 4.450 6.525 1.00 83.19 175 PHE A C 1
ATOM 1388 O O . PHE A 1 175 ? 6.187 4.463 7.484 1.00 83.19 175 PHE A O 1
ATOM 1395 N N . GLY A 1 176 ? 5.368 5.455 5.646 1.00 85.31 176 GLY A N 1
ATOM 1396 C CA . GLY A 1 176 ? 6.069 6.736 5.804 1.00 85.31 176 GLY A CA 1
ATOM 1397 C C . GLY A 1 176 ? 7.514 6.650 6.317 1.00 85.31 176 GLY A C 1
ATOM 1398 O O . GLY A 1 176 ? 8.331 5.923 5.746 1.00 85.31 176 GLY A O 1
ATOM 1399 N N . ALA A 1 177 ? 7.831 7.367 7.406 1.00 86.38 177 ALA A N 1
ATOM 1400 C CA . ALA A 1 177 ? 9.174 7.384 7.992 1.00 86.38 177 ALA A CA 1
ATOM 1401 C C . ALA A 1 177 ? 9.642 6.003 8.486 1.00 86.38 177 ALA A C 1
ATOM 1403 O O . ALA A 1 177 ? 10.845 5.746 8.522 1.00 86.38 177 ALA A O 1
ATOM 1404 N N . ALA A 1 178 ? 8.725 5.070 8.777 1.00 86.00 178 ALA A N 1
ATOM 1405 C CA . ALA A 1 178 ? 9.089 3.707 9.162 1.00 86.00 178 ALA A CA 1
ATOM 1406 C C . ALA A 1 178 ? 9.824 2.947 8.038 1.00 86.00 178 ALA A C 1
ATOM 1408 O O . ALA A 1 178 ? 10.584 2.023 8.315 1.00 86.00 178 ALA A O 1
ATOM 1409 N N . ARG A 1 179 ? 9.666 3.354 6.767 1.00 85.88 179 ARG A N 1
ATOM 1410 C CA . ARG A 1 179 ? 10.434 2.803 5.631 1.00 85.88 179 ARG A CA 1
ATOM 1411 C C . ARG A 1 179 ? 11.903 3.229 5.641 1.00 85.88 179 ARG A C 1
ATOM 1413 O O . ARG A 1 179 ? 12.734 2.538 5.064 1.00 85.88 179 ARG A O 1
ATOM 1420 N N . LYS A 1 180 ? 12.220 4.357 6.282 1.00 84.31 180 LYS A N 1
ATOM 1421 C CA . LYS A 1 180 ? 13.578 4.916 6.374 1.00 84.31 180 LYS A CA 1
ATOM 1422 C C . LYS A 1 180 ? 14.371 4.358 7.560 1.00 84.31 180 LYS A C 1
ATOM 1424 O O . LYS A 1 180 ? 15.546 4.692 7.698 1.00 84.31 180 LYS A O 1
ATOM 1429 N N . LEU A 1 181 ? 13.751 3.516 8.391 1.00 85.06 181 LEU A N 1
ATOM 1430 C CA . LEU A 1 181 ? 14.401 2.913 9.550 1.00 85.06 181 LEU A CA 1
ATOM 1431 C C . LEU A 1 181 ? 15.603 2.042 9.143 1.00 85.06 181 LEU A C 1
ATOM 1433 O O . LEU A 1 181 ? 15.529 1.339 8.125 1.00 85.06 181 LEU A O 1
ATOM 1437 N N . PRO A 1 182 ? 16.684 2.029 9.944 1.00 83.81 182 PRO A N 1
ATOM 1438 C CA . PRO A 1 182 ? 17.812 1.119 9.751 1.00 83.81 182 PRO A CA 1
ATOM 1439 C C . PRO A 1 182 ? 17.349 -0.348 9.642 1.00 83.81 182 PRO A C 1
ATOM 1441 O O . PRO A 1 182 ? 16.473 -0.796 10.389 1.00 83.81 182 PRO A O 1
ATOM 1444 N N . GLY A 1 183 ? 17.886 -1.094 8.671 1.00 79.88 183 GLY A N 1
ATOM 1445 C CA . GLY A 1 183 ? 17.505 -2.482 8.357 1.00 79.88 183 GLY A CA 1
ATOM 1446 C C . GLY A 1 183 ? 16.212 -2.646 7.541 1.00 79.88 183 GLY A C 1
ATOM 1447 O O . GLY A 1 183 ? 16.131 -3.535 6.702 1.00 79.88 183 GLY A O 1
ATOM 1448 N N . VAL A 1 184 ? 15.215 -1.770 7.711 1.00 80.56 184 VAL A N 1
ATOM 1449 C CA . VAL A 1 184 ? 14.007 -1.754 6.855 1.00 80.56 184 VAL A CA 1
ATOM 1450 C C . VAL A 1 184 ? 14.306 -1.075 5.526 1.00 80.56 184 VAL A C 1
ATOM 1452 O O . VAL A 1 184 ? 13.885 -1.547 4.473 1.00 80.56 184 VAL A O 1
ATOM 1455 N N . ARG A 1 185 ? 15.069 0.016 5.572 1.00 81.94 185 ARG A N 1
ATOM 1456 C CA . ARG A 1 185 ? 15.480 0.783 4.398 1.00 81.94 185 ARG A CA 1
ATOM 1457 C C . ARG A 1 185 ? 16.205 -0.079 3.362 1.00 81.94 185 ARG A C 1
ATOM 1459 O O . ARG A 1 185 ? 15.892 0.004 2.182 1.00 81.94 185 ARG A O 1
ATOM 1466 N N . GLU A 1 186 ? 17.078 -0.976 3.810 1.00 82.75 186 GLU A N 1
ATOM 1467 C CA . GLU A 1 186 ? 17.813 -1.911 2.946 1.00 82.75 186 GLU A CA 1
ATOM 1468 C C . GLU A 1 186 ? 16.890 -2.895 2.206 1.00 82.75 186 GLU A C 1
ATOM 1470 O O . GLU A 1 186 ? 17.210 -3.326 1.102 1.00 82.75 186 GLU A O 1
ATOM 1475 N N . LEU A 1 187 ? 15.712 -3.213 2.763 1.00 79.12 187 LEU A N 1
ATOM 1476 C CA . LEU A 1 187 ? 14.712 -4.055 2.091 1.00 79.12 187 LEU A CA 1
ATOM 1477 C C . LEU A 1 187 ? 14.013 -3.324 0.936 1.00 79.12 187 LEU A C 1
ATOM 1479 O O . LEU A 1 187 ? 13.495 -3.968 0.022 1.00 79.12 187 LEU A O 1
ATOM 1483 N N . PHE A 1 188 ? 13.959 -1.990 0.992 1.00 71.88 188 PHE A N 1
ATOM 1484 C CA . PHE A 1 188 ? 13.308 -1.151 -0.017 1.00 71.88 188 PHE A CA 1
ATOM 1485 C C . PHE A 1 188 ? 14.278 -0.549 -1.028 1.00 71.88 188 PHE A C 1
ATOM 1487 O O . PHE A 1 188 ? 13.855 -0.277 -2.156 1.00 71.88 188 PHE A O 1
ATOM 1494 N N . ASP A 1 189 ? 15.543 -0.369 -0.652 1.00 74.94 189 ASP A N 1
ATOM 1495 C CA . ASP A 1 189 ? 16.627 0.043 -1.536 1.00 74.94 189 ASP A CA 1
ATOM 1496 C C . ASP A 1 189 ? 16.921 -1.110 -2.506 1.00 74.94 189 ASP A C 1
ATOM 1498 O O . ASP A 1 189 ? 17.859 -1.892 -2.354 1.00 74.94 189 ASP A O 1
ATOM 1502 N N . LYS A 1 190 ? 16.052 -1.253 -3.516 1.00 71.50 190 LYS A N 1
ATOM 1503 C CA . LYS A 1 190 ? 16.256 -2.202 -4.606 1.00 71.50 190 LYS A CA 1
ATOM 1504 C C . LYS A 1 190 ? 17.632 -1.915 -5.201 1.00 71.50 190 LYS A C 1
ATOM 1506 O O . LYS A 1 190 ? 17.866 -0.770 -5.604 1.00 71.50 190 LYS A O 1
ATOM 1511 N N . PRO A 1 191 ? 18.520 -2.922 -5.304 1.00 70.88 191 PRO A N 1
ATOM 1512 C CA . PRO A 1 191 ? 19.751 -2.735 -6.047 1.00 70.88 191 PRO A CA 1
ATOM 1513 C C . PRO A 1 191 ? 19.366 -2.217 -7.437 1.00 70.88 191 PRO A C 1
ATOM 1515 O O . PRO A 1 191 ? 18.387 -2.722 -8.005 1.00 70.88 191 PRO A O 1
ATOM 1518 N N . PRO A 1 192 ? 20.055 -1.181 -7.955 1.00 72.31 192 PRO A N 1
ATOM 1519 C CA . PRO A 1 192 ? 19.694 -0.564 -9.222 1.00 72.31 192 PRO A CA 1
ATOM 1520 C C . PRO A 1 192 ? 19.549 -1.673 -10.253 1.00 72.31 192 PRO A C 1
ATOM 1522 O O . PRO A 1 192 ? 20.466 -2.482 -10.410 1.00 72.31 192 PRO A O 1
ATOM 1525 N N . GLU A 1 193 ? 18.371 -1.762 -10.878 1.00 67.88 193 GLU A N 1
ATOM 1526 C CA . GLU A 1 193 ? 18.053 -2.856 -11.786 1.00 67.88 193 GLU A CA 1
ATOM 1527 C C . GLU A 1 193 ? 19.078 -2.820 -12.915 1.00 67.88 193 GLU A C 1
ATOM 1529 O O . GLU A 1 193 ? 19.050 -1.952 -13.793 1.00 67.88 193 GLU A O 1
ATOM 1534 N N . THR A 1 194 ? 20.074 -3.705 -12.812 1.00 70.38 194 THR A N 1
ATOM 1535 C CA . THR A 1 194 ? 21.148 -3.768 -13.792 1.00 70.38 194 THR A CA 1
ATOM 1536 C C . THR A 1 194 ? 20.463 -4.007 -15.121 1.00 70.38 194 THR A C 1
ATOM 1538 O O . THR A 1 194 ? 19.700 -4.964 -15.267 1.00 70.38 194 THR A O 1
ATOM 1541 N N . ARG A 1 195 ? 20.640 -3.075 -16.065 1.00 74.62 195 ARG A N 1
ATOM 1542 C CA . ARG A 1 195 ? 20.038 -3.194 -17.392 1.00 74.62 195 ARG A CA 1
ATOM 1543 C C . ARG A 1 195 ? 20.440 -4.563 -17.921 1.00 74.62 195 ARG A C 1
ATOM 1545 O O . ARG A 1 195 ? 21.622 -4.780 -18.195 1.00 74.62 195 ARG A O 1
ATOM 1552 N N . LYS A 1 196 ? 19.477 -5.489 -17.996 1.00 79.81 196 LYS A N 1
ATOM 1553 C CA . LYS A 1 196 ? 19.726 -6.837 -18.501 1.00 79.81 196 LYS A CA 1
ATOM 1554 C C . LYS A 1 196 ? 20.364 -6.652 -19.870 1.00 79.81 196 LYS A C 1
ATOM 1556 O O . LYS A 1 196 ? 19.805 -5.963 -20.727 1.00 79.81 196 LYS A O 1
ATOM 1561 N N . ARG A 1 197 ? 21.586 -7.163 -20.041 1.00 81.38 197 ARG A N 1
ATOM 1562 C CA . ARG A 1 197 ? 22.234 -7.127 -21.353 1.00 81.38 197 ARG A CA 1
ATOM 1563 C C . ARG A 1 197 ? 21.296 -7.830 -22.324 1.00 81.38 197 ARG A C 1
ATOM 1565 O O . ARG A 1 197 ? 20.714 -8.852 -21.962 1.00 81.38 197 ARG A O 1
ATOM 1572 N N . ARG A 1 198 ? 21.136 -7.261 -23.522 1.00 83.12 198 ARG A N 1
ATOM 1573 C CA . ARG A 1 198 ? 20.288 -7.861 -24.555 1.00 83.12 198 ARG A CA 1
ATOM 1574 C C . ARG A 1 198 ? 20.703 -9.312 -24.723 1.00 83.12 198 ARG A C 1
ATOM 1576 O O . ARG A 1 198 ? 21.887 -9.601 -24.911 1.00 83.12 198 ARG A O 1
ATOM 1583 N N . THR A 1 199 ? 19.734 -10.206 -24.603 1.00 88.50 199 THR A N 1
ATOM 1584 C CA . THR A 1 199 ? 19.983 -11.628 -24.812 1.00 88.50 199 THR A CA 1
ATOM 1585 C C . THR A 1 199 ? 20.370 -11.855 -26.272 1.00 88.50 199 THR A C 1
ATOM 1587 O O . THR A 1 199 ? 19.977 -11.096 -27.160 1.00 88.50 199 THR A O 1
ATOM 1590 N N . ARG A 1 200 ? 21.141 -12.912 -26.550 1.00 86.81 200 ARG A N 1
ATOM 1591 C CA . ARG A 1 200 ? 21.534 -13.254 -27.927 1.00 86.81 200 ARG A CA 1
ATOM 1592 C C . ARG A 1 200 ? 20.307 -13.411 -28.836 1.00 86.81 200 ARG A C 1
ATOM 1594 O O . ARG A 1 200 ? 20.330 -12.961 -29.973 1.00 86.81 200 ARG A O 1
ATOM 1601 N N . TYR A 1 201 ? 19.209 -13.932 -28.286 1.00 87.62 201 TYR A N 1
ATOM 1602 C CA . TYR A 1 201 ? 17.907 -14.002 -28.946 1.00 87.62 201 TYR A CA 1
ATOM 1603 C C . TYR A 1 201 ? 17.337 -12.619 -29.317 1.00 87.62 201 TYR A C 1
ATOM 1605 O O . TYR A 1 201 ? 16.935 -12.417 -30.454 1.00 87.62 201 TYR A O 1
ATOM 1613 N N . GLU A 1 202 ? 17.344 -11.633 -28.414 1.00 88.44 202 GLU A N 1
ATOM 1614 C CA . GLU A 1 202 ? 16.879 -10.262 -28.709 1.00 88.44 202 GLU A CA 1
ATOM 1615 C C . GLU A 1 202 ? 17.748 -9.510 -29.724 1.00 88.44 202 GLU A C 1
ATOM 1617 O O . GLU A 1 202 ? 17.278 -8.562 -30.365 1.00 88.44 202 GLU A O 1
ATOM 1622 N N . ILE A 1 203 ? 19.028 -9.878 -29.813 1.00 88.19 203 ILE A N 1
ATOM 1623 C CA . ILE A 1 203 ? 19.950 -9.371 -30.830 1.00 88.19 203 ILE A CA 1
ATOM 1624 C C . ILE A 1 203 ? 19.601 -10.017 -32.170 1.00 88.19 203 ILE A C 1
ATOM 1626 O O . ILE A 1 203 ? 19.331 -9.299 -33.124 1.00 88.19 203 ILE A O 1
ATOM 1630 N N . HIS A 1 204 ? 19.507 -11.347 -32.220 1.00 87.19 204 HIS A N 1
ATOM 1631 C CA . HIS A 1 204 ? 19.168 -12.088 -33.438 1.00 87.19 204 HIS A CA 1
ATOM 1632 C C . HIS A 1 204 ? 17.767 -11.753 -33.961 1.00 87.19 204 HIS A C 1
ATOM 1634 O O . HIS A 1 204 ? 17.576 -11.665 -35.163 1.00 87.19 204 HIS A O 1
ATOM 1640 N 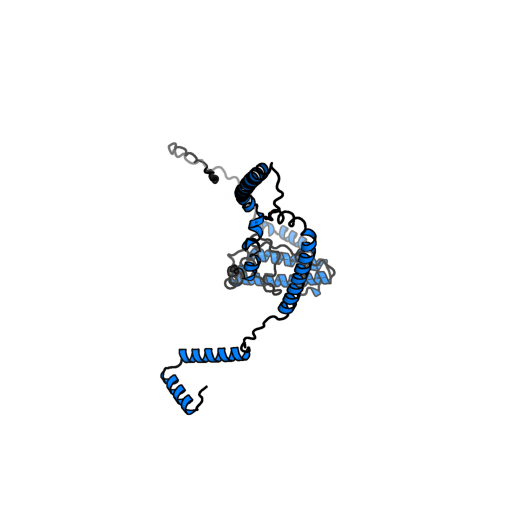N . LYS A 1 205 ? 16.802 -11.459 -33.083 1.00 88.56 205 LYS A N 1
ATOM 1641 C CA . LYS A 1 205 ? 15.453 -11.018 -33.472 1.00 88.56 205 LYS A CA 1
ATOM 1642 C C . LYS A 1 205 ? 15.436 -9.660 -34.189 1.00 88.56 205 LYS A C 1
ATOM 1644 O O . LYS A 1 205 ? 14.460 -9.344 -34.854 1.00 88.56 205 LYS A O 1
ATOM 1649 N N . ARG A 1 206 ? 16.476 -8.839 -34.006 1.00 83.44 206 ARG A N 1
ATOM 1650 C CA . ARG A 1 206 ? 16.662 -7.552 -34.701 1.00 83.44 206 ARG A CA 1
ATOM 1651 C C . ARG A 1 206 ? 17.580 -7.647 -35.916 1.00 83.44 206 ARG A C 1
ATOM 1653 O O . ARG A 1 206 ? 17.738 -6.656 -36.625 1.00 83.44 206 ARG A O 1
ATOM 1660 N N . ILE A 1 207 ? 18.208 -8.800 -36.122 1.00 90.25 207 ILE A N 1
ATOM 1661 C CA . ILE A 1 207 ? 18.969 -9.102 -37.326 1.00 90.25 207 ILE A CA 1
ATOM 1662 C C . ILE A 1 207 ? 17.952 -9.641 -38.330 1.00 90.25 207 ILE A C 1
ATOM 1664 O O . ILE A 1 207 ? 17.610 -10.820 -38.338 1.00 90.25 207 ILE A O 1
ATOM 1668 N N . ASN A 1 208 ? 17.397 -8.719 -39.107 1.00 85.81 208 ASN A N 1
ATOM 1669 C CA . ASN A 1 208 ? 16.359 -8.996 -40.094 1.00 85.81 208 ASN A CA 1
ATOM 1670 C C . ASN A 1 208 ? 17.016 -9.223 -41.466 1.00 85.81 208 ASN A C 1
ATOM 1672 O O . ASN A 1 208 ? 18.198 -8.934 -41.632 1.00 85.81 208 ASN A O 1
ATOM 1676 N N . ALA A 1 209 ? 16.247 -9.630 -42.480 1.00 85.69 209 ALA A N 1
ATOM 1677 C CA . ALA A 1 209 ? 16.737 -9.713 -43.864 1.00 85.69 209 ALA A CA 1
ATOM 1678 C C . ALA A 1 209 ? 17.396 -8.399 -44.347 1.00 85.69 209 ALA A C 1
ATOM 1680 O O . ALA A 1 209 ? 18.417 -8.435 -45.023 1.00 85.69 209 ALA A O 1
ATOM 1681 N N . GLY A 1 210 ? 16.910 -7.240 -43.882 1.00 83.62 210 GLY A N 1
ATOM 1682 C CA . GLY A 1 210 ? 17.538 -5.941 -44.158 1.00 83.62 210 GLY A CA 1
ATOM 1683 C C . GLY A 1 210 ? 18.940 -5.746 -43.560 1.00 83.62 210 GLY A C 1
ATOM 1684 O O . GLY A 1 210 ? 19.708 -4.960 -44.087 1.00 83.62 210 GLY A O 1
ATOM 1685 N N . TYR A 1 211 ? 19.337 -6.474 -42.507 1.00 86.12 211 TYR A N 1
ATOM 1686 C CA . TYR A 1 211 ? 20.735 -6.449 -42.034 1.00 86.12 211 TYR A CA 1
ATOM 1687 C C . TYR A 1 211 ? 21.693 -7.095 -43.045 1.00 86.12 211 TYR A C 1
ATOM 1689 O O . TYR A 1 211 ? 22.865 -6.737 -43.102 1.00 86.12 211 TYR A O 1
ATOM 1697 N N . TYR A 1 212 ? 21.184 -8.043 -43.833 1.00 85.94 212 TYR A N 1
ATOM 1698 C CA . TYR A 1 212 ? 21.924 -8.725 -44.888 1.00 85.94 212 TYR A CA 1
ATOM 1699 C C . TYR A 1 212 ? 21.737 -8.069 -46.266 1.00 85.94 212 TYR A C 1
ATOM 1701 O O . TYR A 1 212 ? 22.176 -8.645 -47.253 1.00 85.94 212 TYR A O 1
ATOM 1709 N N . GLY A 1 213 ? 21.102 -6.892 -46.339 1.00 82.06 213 GLY A N 1
ATOM 1710 C CA . GLY A 1 213 ? 20.978 -6.121 -47.581 1.00 82.06 213 GLY A CA 1
ATOM 1711 C C . GLY A 1 213 ? 19.973 -6.672 -48.595 1.00 82.06 213 GLY A C 1
ATOM 1712 O O . GLY A 1 213 ? 19.948 -6.206 -49.722 1.00 82.06 213 GLY A O 1
ATOM 1713 N N . TYR A 1 214 ? 19.103 -7.619 -48.216 1.00 80.19 214 TYR A N 1
ATOM 1714 C CA . TYR A 1 214 ? 18.104 -8.197 -49.138 1.00 80.19 214 TYR A CA 1
ATOM 1715 C C . TYR A 1 214 ? 17.070 -7.189 -49.678 1.00 80.19 214 TYR A C 1
ATOM 1717 O O . TYR A 1 214 ? 16.317 -7.538 -50.576 1.00 80.19 214 TYR A O 1
ATOM 1725 N N . TYR A 1 215 ? 17.003 -5.978 -49.117 1.00 80.19 215 TYR A N 1
ATOM 1726 C CA . TYR A 1 215 ? 16.116 -4.906 -49.583 1.00 80.19 215 TYR A CA 1
ATOM 1727 C C . TYR A 1 215 ? 16.880 -3.731 -50.219 1.00 80.19 215 TYR A C 1
ATOM 1729 O O . TYR A 1 215 ? 16.240 -2.803 -50.701 1.00 80.19 215 TYR A O 1
ATOM 1737 N N . ASP A 1 216 ? 18.219 -3.753 -50.242 1.00 81.06 216 ASP A N 1
ATOM 1738 C CA . ASP A 1 216 ? 19.028 -2.624 -50.735 1.00 81.06 216 ASP A CA 1
ATOM 1739 C C . ASP A 1 216 ? 18.892 -2.449 -52.264 1.00 81.06 216 ASP A C 1
ATOM 1741 O O . ASP A 1 216 ? 19.011 -1.336 -52.780 1.00 81.06 216 ASP A O 1
ATOM 1745 N N . ASP A 1 217 ? 18.576 -3.529 -52.986 1.00 76.94 217 ASP A N 1
ATOM 1746 C CA . ASP A 1 217 ? 18.319 -3.504 -54.432 1.00 76.94 217 ASP A CA 1
ATOM 1747 C C . ASP A 1 217 ? 16.969 -2.834 -54.773 1.00 76.94 217 ASP A C 1
ATOM 1749 O O . ASP A 1 217 ? 16.806 -2.278 -55.860 1.00 76.94 217 ASP A O 1
ATOM 1753 N N . GLU A 1 218 ? 16.014 -2.813 -53.832 1.00 74.50 218 GLU A N 1
ATOM 1754 C CA . GLU A 1 218 ? 14.676 -2.228 -54.024 1.00 74.50 218 GLU A CA 1
ATOM 1755 C C . GLU A 1 218 ? 14.616 -0.715 -53.735 1.00 74.50 218 GLU A C 1
ATOM 1757 O O . GLU A 1 218 ? 13.617 -0.060 -54.039 1.00 74.50 218 GLU A O 1
ATOM 1762 N N . ASP A 1 219 ? 15.690 -0.114 -53.209 1.00 77.75 219 ASP A N 1
ATOM 1763 C CA . ASP A 1 219 ? 15.753 1.329 -52.924 1.00 77.75 219 ASP A CA 1
ATOM 1764 C C . ASP A 1 219 ? 15.810 2.196 -54.206 1.00 77.75 219 ASP A C 1
ATOM 1766 O O . ASP A 1 219 ? 15.813 3.434 -54.144 1.00 77.75 219 ASP A O 1
ATOM 1770 N N . GLY A 1 220 ? 15.890 1.572 -55.392 1.00 78.38 220 GLY A N 1
ATOM 1771 C CA . GLY A 1 220 ? 15.900 2.238 -56.704 1.00 78.38 220 GLY A CA 1
ATOM 1772 C C . GLY A 1 220 ? 17.147 3.096 -56.961 1.00 78.38 220 GLY A C 1
ATOM 1773 O O . GLY A 1 220 ? 17.237 3.819 -57.959 1.00 78.38 220 GLY A O 1
ATOM 1774 N N . VAL A 1 221 ? 18.125 3.053 -56.052 1.00 84.88 221 VAL A N 1
ATOM 1775 C CA . VAL A 1 221 ? 19.424 3.721 -56.201 1.00 84.88 221 VAL A CA 1
ATOM 1776 C C . VAL A 1 221 ? 20.249 3.019 -57.276 1.00 84.88 221 VAL A C 1
ATOM 1778 O O . VAL A 1 221 ? 20.873 3.701 -58.092 1.00 84.88 221 VAL A O 1
ATOM 1781 N N . LEU A 1 222 ? 20.209 1.683 -57.306 1.00 82.19 222 LEU A N 1
ATOM 1782 C CA . LEU A 1 222 ? 20.943 0.868 -58.270 1.00 82.19 222 LEU A CA 1
ATOM 1783 C C . LEU A 1 222 ? 20.447 1.115 -59.704 1.00 82.19 222 LEU A C 1
ATOM 1785 O O . LEU A 1 222 ? 21.243 1.487 -60.564 1.00 82.19 222 LEU A O 1
ATOM 1789 N N . GLU A 1 223 ? 19.130 1.088 -59.928 1.00 84.56 223 GLU A N 1
ATOM 1790 C CA . GLU A 1 223 ? 18.511 1.357 -61.239 1.00 84.56 223 GLU A CA 1
ATOM 1791 C C . GLU A 1 223 ? 18.939 2.706 -61.843 1.00 84.56 223 GLU A C 1
ATOM 1793 O O . GLU A 1 223 ? 19.213 2.820 -63.040 1.00 84.56 223 GLU A O 1
ATOM 1798 N N . ARG A 1 224 ? 19.045 3.757 -61.016 1.00 85.69 224 ARG A N 1
ATOM 1799 C CA . ARG A 1 224 ? 19.476 5.094 -61.466 1.00 85.69 224 ARG A CA 1
ATOM 1800 C C . ARG A 1 224 ? 20.932 5.129 -61.925 1.00 85.69 224 ARG A C 1
ATOM 1802 O O . ARG A 1 224 ? 21.274 5.957 -62.772 1.00 85.69 224 ARG A O 1
ATOM 1809 N N . LEU A 1 225 ? 21.783 4.290 -61.340 1.00 87.12 225 LEU A N 1
ATOM 1810 C CA . LEU A 1 225 ? 23.199 4.186 -61.688 1.00 87.12 225 LEU A CA 1
ATOM 1811 C C . LEU A 1 225 ? 23.419 3.254 -62.886 1.00 87.12 225 LEU A C 1
ATOM 1813 O O . LEU A 1 225 ? 24.273 3.546 -63.724 1.00 87.12 225 LEU A O 1
ATOM 1817 N N . GLU A 1 226 ? 22.633 2.185 -63.000 1.00 89.81 226 GLU A N 1
ATOM 1818 C CA . GLU A 1 226 ? 22.732 1.203 -64.082 1.00 89.81 226 GLU A CA 1
ATOM 1819 C C . GLU A 1 226 ? 22.130 1.706 -65.396 1.00 89.81 226 GLU A C 1
ATOM 1821 O O . GLU A 1 226 ? 22.756 1.540 -66.439 1.00 89.81 226 GLU A O 1
ATOM 1826 N N . ALA A 1 227 ? 21.002 2.424 -65.374 1.00 89.00 227 ALA A N 1
ATOM 1827 C CA . ALA A 1 227 ? 20.354 2.952 -66.580 1.00 89.00 227 ALA A CA 1
ATOM 1828 C C . ALA A 1 227 ? 21.289 3.718 -67.553 1.00 89.00 227 ALA A C 1
ATOM 1830 O O . ALA A 1 227 ? 21.237 3.463 -68.762 1.00 89.00 227 ALA A O 1
ATOM 1831 N N . PRO A 1 228 ? 22.164 4.652 -67.113 1.00 92.06 228 PRO A N 1
ATOM 1832 C CA . PRO A 1 228 ? 23.096 5.316 -68.025 1.00 92.06 228 PRO A CA 1
ATOM 1833 C C . PRO A 1 228 ? 24.215 4.392 -68.524 1.00 92.06 228 PRO A C 1
ATOM 1835 O O . PRO A 1 228 ? 24.689 4.584 -69.644 1.00 92.06 228 PRO A O 1
ATOM 1838 N N . ALA A 1 229 ? 24.651 3.419 -67.719 1.00 90.38 229 ALA A N 1
ATOM 1839 C CA . ALA A 1 229 ? 25.670 2.450 -68.115 1.00 90.38 229 ALA A CA 1
ATOM 1840 C C . ALA A 1 229 ? 25.108 1.453 -69.139 1.00 90.38 229 ALA A C 1
ATOM 1842 O O . ALA A 1 229 ? 25.709 1.240 -70.192 1.00 90.38 229 ALA A O 1
ATOM 1843 N N . GLU A 1 230 ? 23.908 0.937 -68.886 1.00 89.81 230 GLU A N 1
ATOM 1844 C CA . GLU A 1 230 ? 23.178 0.055 -69.787 1.00 89.81 230 GLU A CA 1
ATOM 1845 C C . GLU A 1 230 ? 22.893 0.746 -71.122 1.00 89.81 230 GLU A C 1
ATOM 1847 O O . GLU A 1 230 ? 23.120 0.168 -72.183 1.00 89.81 230 GLU A O 1
ATOM 1852 N N . LYS A 1 231 ? 22.462 2.013 -71.098 1.00 92.56 231 LYS A N 1
ATOM 1853 C CA . LYS A 1 231 ? 22.224 2.778 -72.326 1.00 92.56 231 LYS A CA 1
ATOM 1854 C C . LYS A 1 231 ? 23.482 2.885 -73.190 1.00 92.56 231 LYS A C 1
ATOM 1856 O O . LYS A 1 231 ? 23.388 2.686 -74.396 1.00 92.56 231 LYS A O 1
ATOM 1861 N N . ARG A 1 232 ? 24.648 3.147 -72.588 1.00 92.94 232 ARG A N 1
ATOM 1862 C CA . ARG A 1 232 ? 25.931 3.190 -73.315 1.00 92.94 232 ARG A CA 1
ATOM 1863 C C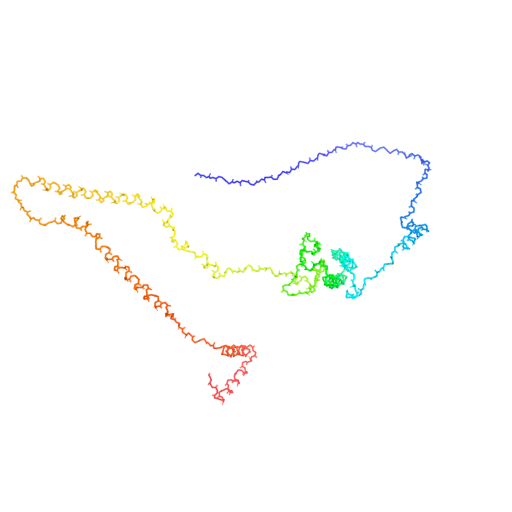 . ARG A 1 232 ? 26.257 1.842 -73.944 1.00 92.94 232 ARG A C 1
ATOM 1865 O O . ARG A 1 232 ? 26.571 1.787 -75.126 1.00 92.94 232 ARG A O 1
ATOM 1872 N N . MET A 1 233 ? 26.110 0.762 -73.181 1.00 89.88 233 MET A N 1
ATOM 1873 C CA . MET A 1 233 ? 26.378 -0.586 -73.679 1.00 89.88 233 MET A CA 1
ATOM 1874 C C . MET A 1 233 ? 25.422 -0.973 -74.817 1.00 89.88 233 MET A C 1
ATOM 1876 O O . MET A 1 233 ? 25.851 -1.501 -75.840 1.00 89.88 233 MET A O 1
ATOM 1880 N N . ARG A 1 234 ? 24.132 -0.635 -74.696 1.00 89.62 234 ARG A N 1
ATOM 1881 C CA . ARG A 1 234 ? 23.137 -0.824 -75.763 1.00 89.62 234 ARG A CA 1
ATOM 1882 C C . ARG A 1 234 ? 23.479 -0.009 -77.010 1.00 89.62 234 ARG A C 1
ATOM 1884 O O . ARG A 1 234 ? 23.387 -0.535 -78.114 1.00 89.62 234 ARG A O 1
ATOM 1891 N N . GLU A 1 235 ? 23.887 1.250 -76.858 1.00 92.00 235 GLU A N 1
ATOM 1892 C CA . GLU A 1 235 ? 24.310 2.105 -77.976 1.00 92.00 235 GLU A CA 1
ATOM 1893 C C . GLU A 1 235 ? 25.543 1.536 -78.696 1.00 92.00 235 GLU A C 1
ATOM 1895 O O . GLU A 1 235 ? 25.577 1.524 -79.927 1.00 92.00 235 GLU A O 1
ATOM 1900 N N . GLU A 1 236 ? 26.524 1.014 -77.955 1.00 91.56 236 GLU A N 1
ATOM 1901 C CA . GLU A 1 236 ? 27.716 0.362 -78.510 1.00 91.56 236 GLU A CA 1
ATOM 1902 C C . GLU A 1 236 ? 27.362 -0.902 -79.304 1.00 91.56 236 GLU A C 1
ATOM 1904 O O . GLU A 1 236 ? 27.788 -1.041 -80.457 1.00 91.56 236 GLU A O 1
ATOM 1909 N N . ILE A 1 237 ? 26.522 -1.771 -78.733 1.00 91.06 237 ILE A N 1
ATOM 1910 C CA . ILE A 1 237 ? 26.042 -2.999 -79.382 1.00 91.06 237 ILE A CA 1
ATOM 1911 C C . ILE A 1 237 ? 25.239 -2.665 -80.648 1.00 91.06 237 ILE A C 1
ATOM 1913 O O . ILE A 1 237 ? 25.472 -3.247 -81.707 1.00 91.06 237 ILE A O 1
ATOM 1917 N N . VAL A 1 238 ? 24.330 -1.688 -80.587 1.00 91.88 238 VAL A N 1
ATOM 1918 C CA . VAL A 1 238 ? 23.532 -1.252 -81.746 1.00 91.88 238 VAL A CA 1
ATOM 1919 C C . VAL A 1 238 ? 24.419 -0.628 -82.828 1.00 91.88 238 VAL A C 1
ATOM 1921 O O . VAL A 1 238 ? 24.223 -0.875 -84.020 1.00 91.88 238 VAL A O 1
ATOM 1924 N N . ALA A 1 239 ? 25.434 0.151 -82.448 1.00 91.25 239 ALA A N 1
ATOM 1925 C CA . ALA A 1 239 ? 26.386 0.723 -83.394 1.00 91.25 239 ALA A CA 1
ATOM 1926 C C . ALA A 1 239 ? 27.254 -0.352 -84.063 1.00 91.25 239 ALA A C 1
ATOM 1928 O O . ALA A 1 239 ? 27.593 -0.234 -85.244 1.00 91.25 239 ALA A O 1
ATOM 1929 N N . GLU A 1 240 ? 27.640 -1.394 -83.332 1.00 88.31 240 GLU A N 1
ATOM 1930 C CA . GLU A 1 240 ? 28.307 -2.565 -83.893 1.00 88.31 240 GLU A CA 1
ATOM 1931 C C . GLU A 1 240 ? 27.393 -3.334 -84.851 1.00 88.31 240 GLU A C 1
ATOM 1933 O O . GLU A 1 240 ? 27.790 -3.588 -85.990 1.00 88.31 240 GLU A O 1
ATOM 1938 N N . TRP A 1 241 ? 26.140 -3.578 -84.466 1.00 89.12 241 TRP A N 1
ATOM 1939 C CA . TRP A 1 241 ? 25.142 -4.211 -85.325 1.00 89.12 241 TRP A CA 1
ATOM 1940 C C . TRP A 1 241 ? 24.929 -3.438 -86.633 1.00 89.12 241 TRP A C 1
ATOM 1942 O O . TRP A 1 241 ? 25.040 -4.013 -87.714 1.00 89.12 241 TRP A O 1
ATOM 1952 N N . HIS A 1 242 ? 24.744 -2.116 -86.572 1.00 87.56 242 HIS A N 1
ATOM 1953 C CA . HIS A 1 242 ? 24.617 -1.280 -87.769 1.00 87.56 242 HIS A CA 1
ATOM 1954 C C . HIS A 1 242 ? 25.887 -1.256 -88.630 1.00 87.56 242 HIS A C 1
ATOM 1956 O O . HIS A 1 242 ? 25.795 -1.134 -89.853 1.00 87.56 242 HIS A O 1
ATOM 1962 N N . ARG A 1 243 ? 27.083 -1.356 -88.032 1.00 84.75 243 ARG A N 1
ATOM 1963 C CA . ARG A 1 243 ? 28.341 -1.480 -88.790 1.00 84.75 243 ARG A CA 1
ATOM 1964 C C . ARG A 1 243 ? 28.370 -2.791 -89.568 1.00 84.75 243 ARG A C 1
ATOM 1966 O O . ARG A 1 243 ? 28.606 -2.761 -90.775 1.00 84.75 243 ARG A O 1
ATOM 1973 N N . VAL A 1 244 ? 28.077 -3.904 -88.900 1.00 82.88 244 VAL A N 1
ATOM 1974 C CA . VAL A 1 244 ? 28.004 -5.234 -89.520 1.00 82.88 244 VAL A CA 1
ATOM 1975 C C . VAL A 1 244 ? 26.914 -5.275 -90.594 1.00 82.88 244 VAL A C 1
ATOM 1977 O O . VAL A 1 244 ? 27.137 -5.797 -91.685 1.00 82.88 244 VAL A O 1
ATOM 1980 N N . GLU A 1 245 ? 25.759 -4.662 -90.345 1.00 80.69 245 GLU A N 1
ATOM 1981 C CA . GLU A 1 245 ? 24.656 -4.627 -91.301 1.00 80.69 245 GLU A CA 1
ATOM 1982 C C . GLU A 1 245 ? 24.967 -3.766 -92.534 1.00 80.69 245 GLU A C 1
ATOM 1984 O O . GLU A 1 245 ? 24.600 -4.140 -93.648 1.00 80.69 245 GLU A O 1
ATOM 1989 N N . ARG A 1 246 ? 25.692 -2.648 -92.383 1.00 78.88 246 ARG A N 1
ATOM 1990 C CA . ARG A 1 246 ? 26.176 -1.865 -93.534 1.00 78.88 246 ARG A CA 1
ATOM 1991 C C . ARG A 1 246 ? 27.140 -2.669 -94.398 1.00 78.88 246 ARG A C 1
ATOM 1993 O O . ARG A 1 246 ? 26.931 -2.721 -95.605 1.00 78.88 246 ARG A O 1
ATOM 2000 N N . VAL A 1 247 ? 28.107 -3.360 -93.791 1.00 82.81 247 VAL A N 1
ATOM 2001 C CA . VAL A 1 247 ? 29.028 -4.257 -94.514 1.00 82.81 247 VAL A CA 1
ATOM 2002 C C . VAL A 1 247 ? 28.250 -5.363 -95.233 1.00 82.81 247 VAL A C 1
ATOM 2004 O O . VAL A 1 247 ? 28.491 -5.638 -96.407 1.00 82.81 247 VAL A O 1
ATOM 2007 N N . ARG A 1 248 ? 27.243 -5.948 -94.572 1.00 74.50 248 ARG A N 1
ATOM 2008 C CA . ARG A 1 248 ? 26.350 -6.951 -95.170 1.00 74.50 248 ARG A CA 1
ATOM 2009 C C . ARG A 1 248 ? 25.540 -6.390 -96.345 1.00 74.50 248 ARG A C 1
ATOM 2011 O O . ARG A 1 248 ? 25.391 -7.065 -97.361 1.00 74.50 248 ARG A O 1
ATOM 2018 N N . ARG A 1 249 ? 25.014 -5.167 -96.229 1.00 74.62 249 ARG A N 1
ATOM 2019 C CA . ARG A 1 249 ? 24.223 -4.496 -97.275 1.00 74.62 249 ARG A CA 1
ATOM 2020 C C . ARG A 1 249 ? 25.083 -4.087 -98.470 1.00 74.62 249 ARG A C 1
ATOM 2022 O O . ARG A 1 249 ? 24.632 -4.225 -99.602 1.00 74.62 249 ARG A O 1
ATOM 2029 N N . GLU A 1 250 ? 26.304 -3.616 -98.243 1.00 77.00 250 GLU A N 1
ATOM 2030 C 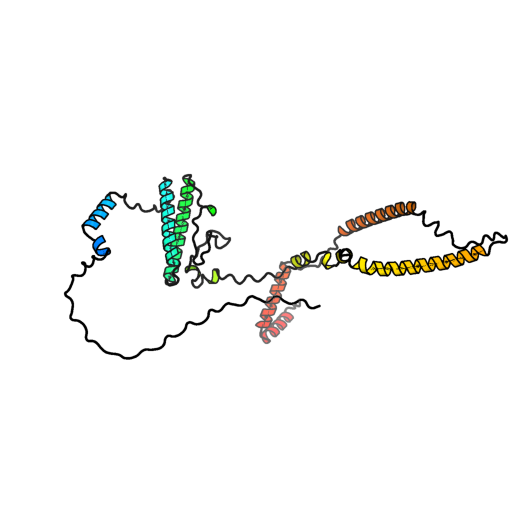CA . GLU A 1 250 ? 27.277 -3.309 -99.299 1.00 77.00 250 GLU A CA 1
ATOM 2031 C C . GLU A 1 250 ? 27.710 -4.578 -100.040 1.00 77.00 250 GLU A C 1
ATOM 2033 O O . GLU A 1 250 ? 27.702 -4.590 -101.272 1.00 77.00 250 GLU A O 1
ATOM 2038 N N . ALA A 1 251 ? 27.948 -5.675 -99.313 1.00 74.88 251 ALA A N 1
ATOM 2039 C CA . ALA A 1 251 ? 28.186 -6.988 -99.907 1.00 74.88 251 ALA A CA 1
ATOM 2040 C C . ALA A 1 251 ? 26.987 -7.471 -100.747 1.00 74.88 251 ALA A C 1
ATOM 2042 O O . ALA A 1 251 ? 27.187 -7.984 -101.842 1.00 74.88 251 ALA A O 1
ATOM 2043 N N . MET A 1 252 ? 25.743 -7.242 -100.299 1.00 62.25 252 MET A N 1
ATOM 2044 C CA . MET A 1 252 ? 24.536 -7.551 -101.087 1.00 62.25 252 MET A CA 1
ATOM 2045 C C . MET A 1 252 ? 24.358 -6.654 -102.322 1.00 62.25 252 MET A C 1
ATOM 2047 O O . MET A 1 252 ? 23.873 -7.121 -103.349 1.00 62.25 252 MET A O 1
ATOM 2051 N N . LYS A 1 253 ? 24.748 -5.376 -102.258 1.00 64.94 253 LYS A N 1
ATOM 2052 C CA . LYS A 1 253 ? 24.625 -4.433 -103.385 1.00 64.94 253 LYS A CA 1
ATOM 2053 C C . LYS A 1 253 ? 25.623 -4.728 -104.513 1.00 64.94 253 LYS A C 1
ATOM 2055 O O . LYS A 1 253 ? 25.378 -4.340 -105.651 1.00 64.94 253 LYS A O 1
ATOM 2060 N N . GLY A 1 254 ? 26.707 -5.444 -104.206 1.00 58.88 254 GLY A N 1
ATOM 2061 C CA . GLY A 1 254 ? 27.657 -5.979 -105.184 1.00 58.88 254 GLY A CA 1
ATOM 2062 C C . GLY A 1 254 ? 27.148 -7.191 -105.976 1.00 58.88 254 GLY A C 1
ATOM 2063 O O . GLY A 1 254 ? 27.765 -7.548 -106.973 1.00 58.88 254 GLY A O 1
ATOM 2064 N N . VAL A 1 255 ? 26.017 -7.801 -105.595 1.00 57.03 255 VAL A N 1
ATOM 2065 C CA . VAL A 1 255 ? 25.451 -8.993 -106.263 1.00 57.03 255 VAL A CA 1
ATOM 2066 C C . VAL A 1 255 ? 24.347 -8.608 -107.262 1.00 57.03 255 VAL A C 1
ATOM 2068 O O . VAL A 1 255 ? 23.258 -9.175 -107.271 1.00 57.03 255 VAL A O 1
ATOM 2071 N N . VAL A 1 256 ? 24.625 -7.632 -108.133 1.00 47.72 256 VAL A N 1
ATOM 2072 C CA . VAL A 1 256 ? 23.827 -7.369 -109.350 1.00 47.72 256 VAL A CA 1
ATOM 2073 C C . VAL A 1 256 ? 24.645 -7.759 -110.579 1.00 47.72 256 VAL A C 1
ATOM 2075 O O . VAL A 1 256 ? 25.013 -6.940 -111.409 1.00 47.72 256 VAL A O 1
ATOM 2078 N N . SER A 1 257 ? 24.950 -9.046 -110.675 1.00 35.88 257 SER A N 1
ATOM 2079 C CA . SER A 1 257 ? 25.089 -9.788 -111.931 1.00 35.88 257 SER A CA 1
ATOM 2080 C C . SER A 1 257 ? 25.135 -11.262 -111.546 1.00 35.88 257 SER A C 1
ATOM 2082 O O . SER A 1 257 ? 25.904 -11.635 -110.664 1.00 35.88 257 SER A O 1
ATOM 2084 N N . GLY A 1 258 ? 24.230 -12.049 -112.121 1.00 44.31 258 GLY A N 1
ATOM 2085 C CA . GLY A 1 258 ? 23.837 -13.355 -111.611 1.00 44.31 258 GLY A CA 1
ATOM 2086 C C . GLY A 1 258 ? 24.979 -14.340 -111.388 1.00 44.31 258 GLY A C 1
ATOM 2087 O O . GLY A 1 258 ? 25.691 -14.689 -112.315 1.00 44.31 258 GLY A O 1
ATOM 2088 N N . GLU A 1 259 ? 25.038 -14.863 -110.171 1.00 30.84 259 GLU A N 1
ATOM 2089 C CA . GLU A 1 259 ? 25.195 -16.288 -109.906 1.00 30.84 259 GLU A CA 1
ATOM 2090 C C . GLU A 1 259 ? 24.709 -16.539 -108.479 1.00 30.84 259 GLU A C 1
ATOM 2092 O O . GLU A 1 259 ? 25.154 -15.903 -107.522 1.00 30.84 259 GLU A O 1
ATOM 2097 N N . VAL A 1 260 ? 23.727 -17.429 -108.338 1.00 44.34 260 VAL A N 1
ATOM 2098 C CA . VAL A 1 260 ? 23.204 -17.860 -107.041 1.00 44.34 260 VAL A CA 1
ATOM 2099 C C . VAL A 1 260 ? 24.246 -18.787 -106.424 1.00 44.34 260 VAL A C 1
ATOM 2101 O O . VAL A 1 260 ? 24.140 -20.007 -106.497 1.00 44.34 260 VAL A O 1
ATOM 2104 N N . ALA A 1 261 ? 25.280 -18.205 -105.824 1.00 31.39 261 ALA A N 1
ATOM 2105 C CA . ALA A 1 261 ? 26.165 -18.925 -104.930 1.00 31.39 261 ALA A CA 1
ATOM 2106 C C . ALA A 1 261 ? 25.450 -19.068 -103.583 1.00 31.39 261 ALA A C 1
ATOM 2108 O O . ALA A 1 261 ? 25.485 -18.189 -102.721 1.00 31.39 261 ALA A O 1
ATOM 2109 N N . ALA A 1 262 ? 24.776 -20.206 -103.429 1.00 40.28 262 ALA A N 1
ATOM 2110 C CA . ALA A 1 262 ? 24.420 -20.776 -102.144 1.00 40.28 262 ALA A CA 1
ATOM 2111 C C . ALA A 1 262 ? 25.705 -21.005 -101.326 1.00 40.28 262 ALA A C 1
ATOM 2113 O O . ALA A 1 262 ? 26.282 -22.087 -101.322 1.00 40.28 262 ALA A O 1
ATOM 2114 N N . ALA A 1 263 ? 26.175 -19.959 -100.651 1.00 30.05 263 ALA A N 1
ATOM 2115 C CA . ALA A 1 263 ? 27.232 -20.032 -99.660 1.00 30.05 263 ALA A CA 1
ATOM 2116 C C . ALA A 1 263 ? 26.583 -19.864 -98.285 1.00 30.05 263 ALA A C 1
ATOM 2118 O O . ALA A 1 263 ? 26.229 -18.763 -97.860 1.00 30.05 263 ALA A O 1
ATOM 2119 N N . GLY A 1 264 ? 26.371 -20.999 -97.619 1.00 40.09 264 GLY A N 1
ATOM 2120 C CA . GLY A 1 264 ? 25.934 -21.055 -96.233 1.00 40.09 264 GLY A CA 1
ATOM 2121 C C . GLY A 1 264 ? 26.841 -20.206 -95.343 1.00 40.09 264 GLY A C 1
ATOM 2122 O O . GLY A 1 264 ? 28.055 -20.389 -95.308 1.00 40.09 264 GLY A O 1
ATOM 2123 N N . GLY A 1 265 ? 26.235 -19.272 -94.616 1.00 30.09 265 GLY A N 1
ATOM 2124 C CA . GLY A 1 265 ? 26.948 -18.369 -93.724 1.00 30.09 265 GLY A CA 1
ATOM 2125 C C . GLY A 1 265 ? 26.001 -17.645 -92.776 1.00 30.09 265 GLY A C 1
ATOM 2126 O O . GLY A 1 265 ? 25.636 -16.503 -93.018 1.00 30.09 265 GLY A O 1
ATOM 2127 N N . ARG A 1 266 ? 25.600 -18.340 -91.702 1.00 35.38 266 ARG A N 1
ATOM 2128 C CA . ARG A 1 266 ? 25.212 -17.787 -90.384 1.00 35.38 266 ARG A CA 1
ATOM 2129 C C . ARG A 1 266 ? 24.231 -16.601 -90.372 1.00 35.38 266 ARG A C 1
ATOM 2131 O O . ARG A 1 266 ? 24.411 -15.644 -89.631 1.00 35.38 266 ARG A O 1
ATOM 2138 N N . GLY A 1 267 ? 23.168 -16.672 -91.169 1.00 28.78 267 GLY A N 1
ATOM 2139 C CA . GLY A 1 267 ? 22.004 -15.779 -91.050 1.00 28.78 267 GLY A CA 1
ATOM 2140 C C . GLY A 1 267 ? 20.764 -16.445 -90.443 1.00 28.78 267 GLY A C 1
ATOM 2141 O O . GLY A 1 267 ? 19.739 -15.788 -90.315 1.00 28.78 267 GLY A O 1
ATOM 2142 N N . GLY A 1 268 ? 20.844 -17.741 -90.120 1.00 32.38 268 GLY A N 1
ATOM 2143 C CA . GLY A 1 268 ? 19.707 -18.572 -89.702 1.00 32.38 268 GLY A CA 1
ATOM 2144 C C . GLY A 1 268 ? 19.610 -18.865 -88.202 1.00 32.38 268 GLY A C 1
ATOM 2145 O O . GLY A 1 268 ? 18.659 -19.521 -87.798 1.00 32.38 268 GLY A O 1
ATOM 2146 N N . GLU A 1 269 ? 20.551 -18.395 -87.378 1.00 34.25 269 GLU A N 1
ATOM 2147 C CA . GLU A 1 269 ? 20.479 -18.555 -85.913 1.00 34.25 269 GLU A CA 1
ATOM 2148 C C . GLU A 1 269 ? 19.512 -17.538 -85.285 1.00 34.25 269 GLU A C 1
ATOM 2150 O O . GLU A 1 269 ? 18.651 -17.923 -84.504 1.00 34.25 269 GLU A O 1
ATOM 2155 N N . ALA A 1 270 ? 19.514 -16.285 -85.755 1.00 35.25 270 ALA A N 1
ATOM 2156 C CA . ALA A 1 270 ? 18.604 -15.240 -85.264 1.00 35.25 270 ALA A CA 1
ATOM 2157 C C . ALA A 1 270 ? 17.122 -15.441 -85.660 1.00 35.25 270 ALA A C 1
ATOM 2159 O O . ALA A 1 270 ? 16.243 -14.789 -85.112 1.00 35.25 270 ALA A O 1
ATOM 2160 N N . ALA A 1 271 ? 16.825 -16.337 -86.612 1.00 34.03 271 ALA A N 1
ATOM 2161 C CA . ALA A 1 271 ? 15.450 -16.721 -86.962 1.00 34.03 271 ALA A CA 1
ATOM 2162 C C . ALA A 1 271 ? 14.998 -18.027 -86.278 1.00 34.03 271 ALA A C 1
ATOM 2164 O O . ALA A 1 271 ? 13.829 -18.393 -86.373 1.00 34.03 271 ALA A O 1
ATOM 2165 N N . ARG A 1 272 ? 15.908 -18.733 -85.590 1.00 29.97 272 ARG A N 1
ATOM 2166 C CA . ARG A 1 272 ? 15.591 -19.896 -84.746 1.00 29.97 272 ARG A CA 1
ATOM 2167 C C . ARG A 1 272 ? 15.381 -19.528 -83.275 1.00 29.97 272 ARG A C 1
ATOM 2169 O O . ARG A 1 272 ? 14.818 -20.330 -82.545 1.00 29.97 272 ARG A O 1
ATOM 2176 N N . GLU A 1 273 ? 15.748 -18.316 -82.872 1.00 33.44 273 GLU A N 1
ATOM 2177 C CA . GLU A 1 273 ? 15.569 -17.794 -81.508 1.00 33.44 273 GLU A CA 1
ATOM 2178 C C . GLU A 1 273 ? 14.170 -17.191 -81.252 1.00 33.44 273 GLU A C 1
ATOM 2180 O O . GLU A 1 273 ? 13.914 -16.623 -80.203 1.00 33.44 273 GLU A O 1
ATOM 2185 N N . VAL A 1 274 ? 13.231 -17.326 -82.198 1.00 40.59 274 VAL A N 1
ATOM 2186 C CA . VAL A 1 274 ? 11.811 -16.941 -82.008 1.00 40.59 274 VAL A CA 1
ATOM 2187 C C . VAL A 1 274 ? 10.892 -18.174 -82.028 1.00 40.59 274 VAL A C 1
ATOM 2189 O O . VAL A 1 274 ? 9.692 -18.084 -82.248 1.00 40.59 274 VAL A O 1
ATOM 2192 N N . LEU A 1 275 ? 11.460 -19.365 -81.823 1.00 36.22 275 LEU A N 1
ATOM 2193 C CA . LEU A 1 275 ? 10.742 -20.644 -81.777 1.00 36.22 275 LEU A CA 1
ATOM 2194 C C . LEU A 1 275 ? 11.256 -21.516 -80.619 1.00 36.22 275 LEU A C 1
ATOM 2196 O O . LEU A 1 275 ? 11.506 -22.708 -80.789 1.00 36.22 275 LEU A O 1
ATOM 2200 N N . PHE A 1 276 ? 11.429 -20.910 -79.441 1.00 33.62 276 PHE A N 1
ATOM 2201 C CA . PHE A 1 276 ? 11.741 -21.628 -78.200 1.00 33.62 276 PHE A CA 1
ATOM 2202 C C . PHE A 1 276 ? 10.748 -21.343 -77.055 1.00 33.62 276 PHE A C 1
ATOM 2204 O O . PHE A 1 276 ? 10.954 -21.825 -75.955 1.00 33.62 276 PHE A O 1
ATOM 2211 N N . GLU A 1 277 ? 9.611 -20.681 -77.311 1.00 39.56 277 GLU A N 1
ATOM 2212 C CA . GLU A 1 277 ? 8.532 -20.558 -76.305 1.00 39.56 277 GLU A CA 1
ATOM 2213 C C . GLU A 1 277 ? 7.916 -21.924 -75.940 1.00 39.56 277 GLU A C 1
ATOM 2215 O O . GLU A 1 277 ? 7.516 -22.145 -74.805 1.00 39.56 277 GLU A O 1
ATOM 2220 N N . GLY A 1 278 ? 7.885 -22.884 -76.873 1.00 40.59 278 GLY A N 1
ATOM 2221 C CA . GLY A 1 278 ? 7.293 -24.209 -76.630 1.00 40.59 278 GLY A CA 1
ATOM 2222 C C . GLY A 1 278 ? 8.207 -25.227 -75.936 1.00 40.59 278 GLY A C 1
ATOM 2223 O O . GLY A 1 278 ? 7.724 -26.272 -75.519 1.00 40.59 278 GLY A O 1
ATOM 2224 N N . VAL A 1 279 ? 9.514 -24.956 -75.833 1.00 38.69 279 VAL A N 1
ATOM 2225 C CA . VAL A 1 279 ? 10.482 -25.840 -75.149 1.00 38.69 279 VAL A CA 1
ATOM 2226 C C . VAL A 1 279 ? 10.873 -25.258 -73.786 1.00 38.69 279 VAL A C 1
ATOM 2228 O O . VAL A 1 279 ? 11.218 -26.007 -72.880 1.00 38.69 279 VAL A O 1
ATOM 2231 N N . GLU A 1 280 ? 10.742 -23.942 -73.592 1.00 39.81 280 GLU A N 1
ATOM 2232 C CA . GLU A 1 280 ? 10.875 -23.304 -72.278 1.00 39.81 280 GLU A CA 1
ATOM 2233 C C . GLU A 1 280 ? 9.786 -23.731 -71.290 1.00 39.81 280 GLU A C 1
ATOM 2235 O O . GLU A 1 280 ? 10.120 -23.949 -70.133 1.00 39.81 280 GLU A O 1
ATOM 2240 N N . GLU A 1 281 ? 8.535 -23.955 -71.715 1.00 40.69 281 GLU A N 1
ATOM 2241 C CA . GLU A 1 281 ? 7.488 -24.471 -70.812 1.00 40.69 281 GLU A CA 1
ATOM 2242 C C . GLU A 1 281 ? 7.751 -25.921 -70.365 1.00 40.69 281 GLU A C 1
ATOM 2244 O O . GLU A 1 281 ? 7.548 -26.246 -69.196 1.00 40.69 281 GLU A O 1
ATOM 2249 N N . GLU A 1 282 ? 8.258 -26.793 -71.247 1.00 45.03 282 GLU A N 1
ATOM 2250 C CA . GLU A 1 282 ? 8.625 -28.170 -70.873 1.00 45.03 282 GLU A CA 1
ATOM 2251 C C . GLU A 1 282 ? 9.884 -28.209 -69.992 1.00 45.03 282 GLU A C 1
ATOM 2253 O O . GLU A 1 282 ? 9.940 -28.990 -69.042 1.00 45.03 282 GLU A O 1
ATOM 2258 N N . VAL A 1 283 ? 10.864 -27.335 -70.246 1.00 51.91 283 VAL A N 1
ATOM 2259 C CA . VAL A 1 283 ? 12.084 -27.214 -69.431 1.00 51.91 283 VAL A CA 1
ATOM 2260 C C . VAL A 1 283 ? 11.810 -26.498 -68.102 1.00 51.91 283 VAL A C 1
ATOM 2262 O O . VAL A 1 283 ? 12.445 -26.833 -67.105 1.00 51.91 283 VAL A O 1
ATOM 2265 N N . GLU A 1 284 ? 10.860 -25.561 -68.027 1.00 52.78 284 GLU A N 1
ATOM 2266 C CA . GLU A 1 284 ? 10.384 -24.979 -66.763 1.00 52.78 284 GLU A CA 1
ATOM 2267 C C . GLU A 1 284 ? 9.577 -25.984 -65.938 1.00 52.78 284 GLU A C 1
ATOM 2269 O O . GLU A 1 284 ? 9.755 -26.041 -64.724 1.00 52.78 284 GLU A O 1
ATOM 2274 N N . GLU A 1 285 ? 8.723 -26.796 -66.564 1.00 56.09 285 GLU A N 1
ATOM 2275 C CA . GLU A 1 285 ? 8.013 -27.891 -65.893 1.00 56.09 285 GLU A CA 1
ATOM 2276 C C . GLU A 1 285 ? 8.985 -28.966 -65.393 1.00 56.09 285 GLU A C 1
ATOM 2278 O O . GLU A 1 285 ? 8.839 -29.462 -64.276 1.00 56.09 285 GLU A O 1
ATOM 2283 N N . GLU A 1 286 ? 10.010 -29.310 -66.176 1.00 61.94 286 GLU A N 1
ATOM 2284 C CA . GLU A 1 286 ? 11.053 -30.249 -65.761 1.00 61.94 286 GLU A CA 1
ATOM 2285 C C . GLU A 1 286 ? 11.920 -29.660 -64.637 1.00 61.94 286 GLU A C 1
ATOM 2287 O O . GLU A 1 286 ? 12.169 -30.345 -63.647 1.00 61.94 286 GLU A O 1
ATOM 2292 N N . ARG A 1 287 ? 12.277 -28.369 -64.709 1.00 60.56 287 ARG A N 1
ATOM 2293 C CA . ARG A 1 287 ? 12.986 -27.649 -63.637 1.00 60.56 287 ARG A CA 1
ATOM 2294 C C . ARG A 1 287 ? 12.154 -27.514 -62.370 1.00 60.56 287 ARG A C 1
ATOM 2296 O O . ARG A 1 287 ? 12.705 -27.728 -61.299 1.00 60.56 287 ARG A O 1
ATOM 2303 N N . LYS A 1 288 ? 10.849 -27.233 -62.462 1.00 61.53 288 LYS A N 1
ATOM 2304 C CA . LYS A 1 288 ? 9.927 -27.219 -61.312 1.00 61.53 288 LYS A CA 1
ATOM 2305 C C . LYS A 1 288 ? 9.785 -28.599 -60.694 1.00 61.53 288 LYS A C 1
ATOM 2307 O O . LYS A 1 288 ? 9.807 -28.710 -59.477 1.00 61.53 288 LYS A O 1
ATOM 2312 N N . ARG A 1 289 ? 9.697 -29.659 -61.502 1.00 66.50 289 ARG A N 1
ATOM 2313 C CA . ARG A 1 289 ? 9.670 -31.045 -61.000 1.00 66.50 289 ARG A CA 1
ATOM 2314 C C . ARG A 1 289 ? 10.993 -31.444 -60.361 1.00 66.50 289 ARG A C 1
ATOM 2316 O O . ARG A 1 289 ? 10.992 -32.177 -59.375 1.00 66.50 289 ARG A O 1
ATOM 2323 N N . GLU A 1 290 ? 12.114 -30.969 -60.894 1.00 68.25 290 GLU A N 1
ATOM 2324 C CA . GLU A 1 290 ? 13.437 -31.187 -60.315 1.00 68.25 290 GLU A CA 1
ATOM 2325 C C . GLU A 1 290 ? 13.622 -30.376 -59.020 1.00 68.25 290 GLU A C 1
ATOM 2327 O O . GLU A 1 290 ? 14.169 -30.900 -58.050 1.00 68.25 290 GLU A O 1
ATOM 2332 N N . GLU A 1 291 ? 13.088 -29.152 -58.946 1.00 63.81 291 GLU A N 1
ATOM 2333 C CA . GLU A 1 291 ? 13.046 -28.330 -57.732 1.00 63.81 291 GLU A CA 1
ATOM 2334 C C . GLU A 1 291 ? 12.122 -28.915 -56.664 1.00 63.81 291 GLU A C 1
ATOM 2336 O O . GLU A 1 291 ? 12.566 -29.074 -55.534 1.00 63.81 291 GLU A O 1
ATOM 2341 N N . GLU A 1 292 ? 10.903 -29.340 -57.004 1.00 66.75 292 GLU A N 1
ATOM 2342 C CA . GLU A 1 292 ? 9.983 -30.026 -56.085 1.00 66.75 292 GLU A CA 1
ATOM 2343 C C . GLU A 1 292 ? 10.573 -31.347 -55.584 1.00 66.75 292 GLU A C 1
ATOM 2345 O O . GLU A 1 292 ? 10.466 -31.682 -54.402 1.00 66.75 292 GLU A O 1
ATOM 2350 N N . ARG A 1 293 ? 11.247 -32.105 -56.458 1.00 67.50 293 ARG A N 1
ATOM 2351 C CA . ARG A 1 293 ? 11.940 -33.335 -56.066 1.00 67.50 293 ARG A CA 1
ATOM 2352 C C . ARG A 1 293 ? 13.119 -33.036 -55.142 1.00 67.50 293 ARG A C 1
ATOM 2354 O O . ARG A 1 293 ? 13.313 -33.753 -54.165 1.00 67.50 293 ARG A O 1
ATOM 2361 N N . ARG A 1 294 ? 13.858 -31.957 -55.393 1.00 66.56 294 ARG A N 1
ATOM 2362 C CA . ARG A 1 294 ? 14.979 -31.502 -54.563 1.00 66.56 294 ARG A CA 1
ATOM 2363 C C . ARG A 1 294 ? 14.521 -30.876 -53.242 1.00 66.56 294 ARG A C 1
ATOM 2365 O O . ARG A 1 294 ? 15.218 -31.010 -52.241 1.00 66.56 294 ARG A O 1
ATOM 2372 N N . GLU A 1 295 ? 13.358 -30.233 -53.192 1.00 63.91 295 GLU A N 1
ATOM 2373 C CA . GLU A 1 295 ? 12.715 -29.770 -51.957 1.00 63.91 295 GLU A CA 1
ATOM 2374 C C . GLU A 1 295 ? 12.170 -30.936 -51.133 1.00 63.91 295 GLU A C 1
ATOM 2376 O O . GLU A 1 295 ? 12.308 -30.938 -49.910 1.00 63.91 295 GLU A O 1
ATOM 2381 N N . ARG A 1 296 ? 11.636 -31.971 -51.788 1.00 63.44 296 ARG A N 1
ATOM 2382 C CA . ARG A 1 296 ? 11.220 -33.216 -51.136 1.00 63.44 296 ARG A CA 1
ATOM 2383 C C . ARG A 1 296 ? 12.414 -33.996 -50.584 1.00 63.44 296 ARG A C 1
ATOM 2385 O O . ARG A 1 296 ? 12.361 -34.426 -49.437 1.00 63.44 296 ARG A O 1
ATOM 2392 N N . GLU A 1 297 ? 13.508 -34.096 -51.340 1.00 59.88 297 GLU A N 1
ATOM 2393 C CA . GLU A 1 297 ? 14.774 -34.683 -50.877 1.00 59.88 297 GLU A CA 1
ATOM 2394 C C . GLU A 1 297 ? 15.377 -33.866 -49.714 1.00 59.88 297 GLU A C 1
ATOM 2396 O O . GLU A 1 297 ? 15.780 -34.452 -48.713 1.00 59.88 297 GLU A O 1
ATOM 2401 N N . LYS A 1 298 ? 15.333 -32.522 -49.758 1.00 57.38 298 LYS A N 1
ATOM 2402 C CA . LYS A 1 298 ? 15.719 -31.652 -48.624 1.00 57.38 298 LYS A CA 1
ATOM 2403 C C . LYS A 1 298 ? 14.797 -31.796 -47.411 1.00 57.38 298 LYS A C 1
ATOM 2405 O O . LYS A 1 298 ? 15.271 -31.693 -46.284 1.00 57.38 298 LYS A O 1
ATOM 2410 N N . GLY A 1 299 ? 13.498 -32.015 -47.612 1.00 55.75 299 GLY A N 1
ATOM 2411 C CA . GLY A 1 299 ? 12.535 -32.284 -46.541 1.00 55.75 299 GLY A CA 1
ATOM 2412 C C . GLY A 1 299 ? 12.772 -33.641 -45.870 1.00 55.75 299 GLY A C 1
ATOM 2413 O O . GLY A 1 299 ? 12.652 -33.759 -44.651 1.00 55.75 299 GLY A O 1
ATOM 2414 N N . GLU A 1 300 ? 13.179 -34.646 -46.648 1.00 56.09 300 GLU A N 1
ATOM 2415 C CA . GLU A 1 300 ? 13.584 -35.968 -46.156 1.00 56.09 300 GLU A CA 1
ATOM 2416 C C . GLU A 1 300 ? 14.967 -35.935 -45.464 1.00 56.09 300 GLU A C 1
ATOM 2418 O O . GLU A 1 300 ? 15.161 -36.622 -44.457 1.00 56.09 300 GLU A O 1
ATOM 2423 N N . GLU A 1 301 ? 15.900 -35.087 -45.920 1.00 51.44 301 GLU A N 1
ATOM 2424 C CA . GLU A 1 301 ? 17.184 -34.808 -45.251 1.00 51.44 301 GLU A CA 1
ATOM 2425 C C . GLU A 1 301 ? 17.018 -33.986 -43.962 1.00 51.44 301 GLU A C 1
ATOM 2427 O O . GLU A 1 301 ? 17.678 -34.273 -42.964 1.00 51.44 301 GLU A O 1
ATOM 2432 N N . ALA A 1 302 ? 16.091 -33.024 -43.929 1.00 53.91 302 ALA A N 1
ATOM 2433 C CA . ALA A 1 302 ? 15.756 -32.253 -42.729 1.00 53.91 302 ALA A CA 1
ATOM 2434 C C . ALA A 1 302 ? 15.117 -33.118 -41.625 1.00 53.91 302 ALA A C 1
ATOM 2436 O O . ALA A 1 302 ? 15.196 -32.773 -40.449 1.00 53.91 302 ALA A O 1
ATOM 2437 N N . GLY A 1 303 ? 14.535 -34.271 -41.981 1.00 50.69 303 GLY A N 1
ATOM 2438 C CA . GLY A 1 303 ? 14.084 -35.287 -41.026 1.00 50.69 303 GLY A CA 1
ATOM 2439 C C . GLY A 1 303 ? 15.221 -36.094 -40.384 1.00 50.69 303 GLY A C 1
ATOM 2440 O O . GLY A 1 303 ? 14.987 -36.827 -39.422 1.00 50.69 303 GLY A O 1
ATOM 2441 N N . ARG A 1 304 ? 16.456 -35.970 -40.889 1.00 57.09 304 ARG A N 1
ATOM 2442 C CA . ARG A 1 304 ? 17.661 -36.597 -40.332 1.00 57.09 304 ARG A CA 1
ATOM 2443 C C . ARG A 1 304 ? 18.578 -35.522 -39.761 1.00 57.09 304 ARG A C 1
ATOM 2445 O O . ARG A 1 304 ? 19.680 -35.292 -40.251 1.00 57.09 304 ARG A O 1
ATOM 2452 N N . GLU A 1 305 ? 18.126 -34.879 -38.687 1.00 53.75 305 GLU A N 1
ATOM 2453 C CA . GLU A 1 305 ? 19.002 -34.063 -37.849 1.00 53.75 305 GLU A CA 1
ATOM 2454 C C . GLU A 1 305 ? 20.205 -34.912 -37.411 1.00 53.75 305 GLU A C 1
ATOM 2456 O O . GLU A 1 305 ? 20.071 -35.927 -36.722 1.00 53.75 305 GLU A O 1
ATOM 2461 N N . PHE A 1 306 ? 21.400 -34.521 -37.852 1.00 53.97 306 PHE A N 1
ATOM 2462 C CA . PHE A 1 306 ? 22.648 -35.180 -37.493 1.00 53.97 306 PHE A CA 1
ATOM 2463 C C . PHE A 1 306 ? 22.955 -34.879 -36.017 1.00 53.97 306 PHE A C 1
ATOM 2465 O O . PHE A 1 306 ? 23.663 -33.929 -35.683 1.00 53.97 306 PHE A O 1
ATOM 2472 N N . VAL A 1 307 ? 22.378 -35.662 -35.103 1.00 60.31 307 VAL A N 1
ATOM 2473 C CA . VAL A 1 307 ? 22.652 -35.554 -33.667 1.00 60.31 307 VAL A CA 1
ATOM 2474 C C . VAL A 1 307 ? 23.983 -36.244 -33.387 1.00 60.31 307 VAL A C 1
ATOM 2476 O O . VAL A 1 307 ? 24.052 -37.447 -33.140 1.00 60.31 307 VAL A O 1
ATOM 2479 N N . ALA A 1 308 ? 25.070 -35.474 -33.426 1.00 66.06 308 ALA A N 1
ATOM 2480 C CA . ALA A 1 308 ? 26.341 -35.912 -32.870 1.00 66.06 308 ALA A CA 1
ATOM 2481 C C . ALA A 1 308 ? 26.171 -36.054 -31.350 1.00 66.06 308 ALA A C 1
ATOM 2483 O O . ALA A 1 308 ? 26.194 -35.066 -30.613 1.00 66.06 308 ALA A O 1
ATOM 2484 N N . HIS A 1 309 ? 25.949 -37.282 -30.878 1.00 65.19 309 HIS A N 1
ATOM 2485 C CA . HIS A 1 309 ? 25.878 -37.570 -29.452 1.00 65.19 309 HIS A CA 1
ATOM 2486 C C . HIS A 1 309 ? 27.280 -37.437 -28.851 1.00 65.19 309 HIS A C 1
ATOM 2488 O O . HIS A 1 309 ? 28.075 -38.376 -28.844 1.00 65.19 309 HIS A O 1
ATOM 2494 N N . VAL A 1 310 ? 27.598 -36.232 -28.385 1.00 77.69 310 VAL A N 1
ATOM 2495 C CA . VAL A 1 310 ? 28.746 -36.007 -27.513 1.00 77.69 310 VAL A CA 1
ATOM 2496 C C . VAL A 1 310 ? 28.408 -36.677 -26.180 1.00 77.69 310 VAL A C 1
ATOM 2498 O O . VAL A 1 310 ? 27.381 -36.320 -25.599 1.00 77.69 310 VAL A O 1
ATOM 2501 N N . PRO A 1 311 ? 29.217 -37.633 -25.687 1.00 75.81 311 PRO A N 1
ATOM 2502 C CA . PRO A 1 311 ? 28.996 -38.231 -24.379 1.00 75.81 311 PRO A CA 1
ATOM 2503 C C . PRO A 1 311 ? 29.165 -37.141 -23.317 1.00 75.81 311 PRO A C 1
ATOM 2505 O O . PRO A 1 311 ? 30.278 -36.740 -22.974 1.00 75.81 311 PRO A O 1
ATOM 2508 N N . LEU A 1 312 ? 28.038 -36.603 -22.858 1.00 76.38 312 LEU A N 1
ATOM 2509 C CA . LEU A 1 312 ? 27.980 -35.664 -21.751 1.00 76.38 312 LEU A CA 1
ATOM 2510 C C . LEU A 1 312 ? 27.970 -36.475 -20.453 1.00 76.38 312 LEU A C 1
ATOM 2512 O O . LEU A 1 312 ? 27.118 -37.352 -20.318 1.00 76.38 312 LEU A O 1
ATOM 2516 N N . PRO A 1 313 ? 28.892 -36.207 -19.511 1.00 82.69 313 PRO A N 1
ATOM 2517 C CA . PRO A 1 313 ? 28.878 -36.860 -18.211 1.00 82.69 313 PRO A CA 1
ATOM 2518 C C . PRO A 1 313 ? 27.537 -36.656 -17.508 1.00 82.69 313 PRO A C 1
ATOM 2520 O O . PRO A 1 313 ? 27.006 -35.541 -17.478 1.00 82.69 313 PRO A O 1
ATOM 2523 N N . ASP A 1 314 ? 27.020 -37.725 -16.910 1.00 81.19 314 ASP A N 1
ATOM 2524 C CA . ASP A 1 314 ? 25.788 -37.670 -16.132 1.00 81.19 314 ASP A CA 1
ATOM 2525 C C . ASP A 1 314 ? 25.960 -36.768 -14.901 1.00 81.19 314 ASP A C 1
ATOM 2527 O O . ASP A 1 314 ? 27.059 -36.583 -14.374 1.00 81.19 314 ASP A O 1
ATOM 2531 N N . GLU A 1 315 ? 24.855 -36.248 -14.367 1.00 81.81 315 GLU A N 1
ATOM 2532 C CA . GLU A 1 315 ? 24.853 -35.318 -13.226 1.00 81.81 315 GLU A CA 1
ATOM 2533 C C . GLU A 1 315 ? 25.642 -35.860 -12.013 1.00 81.81 315 GLU A C 1
ATOM 2535 O O . GLU A 1 315 ? 26.421 -35.142 -11.387 1.00 81.81 315 GLU A O 1
ATOM 2540 N N . LYS A 1 316 ? 25.563 -37.174 -11.764 1.00 88.12 316 LYS A N 1
ATOM 2541 C CA . LYS A 1 316 ? 26.332 -37.871 -10.714 1.00 88.12 316 LYS A CA 1
ATOM 2542 C C . LYS A 1 316 ? 27.837 -37.925 -10.991 1.00 88.12 316 LYS A C 1
ATOM 2544 O O . LYS A 1 316 ? 28.643 -37.958 -10.061 1.00 88.12 316 LYS A O 1
ATOM 2549 N N . GLU A 1 317 ? 28.230 -37.989 -12.256 1.00 86.50 317 GLU A N 1
ATOM 2550 C CA . GLU A 1 317 ? 29.631 -37.996 -12.674 1.00 86.50 317 GLU A CA 1
ATOM 2551 C C . GLU A 1 317 ? 30.232 -36.591 -12.566 1.00 86.50 317 GLU A C 1
ATOM 2553 O O . GLU A 1 317 ? 31.339 -36.429 -12.047 1.00 86.50 317 GLU A O 1
ATOM 2558 N N . ILE A 1 318 ? 29.453 -35.566 -12.925 1.00 85.44 318 ILE A N 1
ATOM 2559 C CA . ILE A 1 318 ? 29.803 -34.158 -12.710 1.00 85.44 318 ILE A CA 1
ATOM 2560 C C . ILE A 1 318 ? 30.016 -33.888 -11.217 1.00 85.44 318 ILE A C 1
ATOM 2562 O O . ILE A 1 318 ? 31.041 -33.319 -10.838 1.00 85.44 318 ILE A O 1
ATOM 2566 N N . GLU A 1 319 ? 29.104 -34.335 -10.349 1.00 85.94 319 GLU A N 1
ATOM 2567 C CA . GLU A 1 319 ? 29.242 -34.181 -8.896 1.00 85.94 319 GLU A CA 1
ATOM 2568 C C . GLU A 1 319 ? 30.522 -34.829 -8.356 1.00 85.94 319 GLU A C 1
ATOM 2570 O O . GLU A 1 319 ? 31.252 -34.204 -7.580 1.00 85.94 319 GLU A O 1
ATOM 2575 N N . ARG A 1 320 ? 30.846 -36.052 -8.798 1.00 91.25 320 ARG A N 1
ATOM 2576 C CA . ARG A 1 320 ? 32.091 -36.737 -8.410 1.00 91.25 320 ARG A CA 1
ATOM 2577 C C . ARG A 1 320 ? 33.325 -35.971 -8.871 1.00 91.25 320 ARG A C 1
ATOM 2579 O O . ARG A 1 320 ? 34.222 -35.747 -8.060 1.00 91.25 320 ARG A O 1
ATOM 2586 N N . MET A 1 321 ? 33.356 -35.514 -10.122 1.00 87.81 321 MET A N 1
ATOM 2587 C CA . MET A 1 321 ? 34.477 -34.726 -10.645 1.00 87.81 321 MET A CA 1
ATOM 2588 C C . MET A 1 321 ? 34.649 -33.403 -9.893 1.00 87.81 321 MET A C 1
ATOM 2590 O O . MET A 1 321 ? 35.770 -33.003 -9.572 1.00 87.81 321 MET A O 1
ATOM 2594 N N . VAL A 1 322 ? 33.547 -32.726 -9.565 1.00 92.12 322 VAL A N 1
ATOM 2595 C CA . VAL A 1 322 ? 33.571 -31.480 -8.789 1.00 92.12 322 VAL A CA 1
ATOM 2596 C C . VAL A 1 322 ? 34.070 -31.732 -7.366 1.00 92.12 322 VAL A C 1
ATOM 2598 O O . VAL A 1 322 ? 34.885 -30.955 -6.863 1.00 92.12 322 VAL A O 1
ATOM 2601 N N . LEU A 1 323 ? 33.631 -32.813 -6.717 1.00 93.50 323 LEU A N 1
ATOM 2602 C CA . LEU A 1 323 ? 34.106 -33.199 -5.387 1.00 93.50 323 LEU A CA 1
ATOM 2603 C C . LEU A 1 323 ? 35.595 -33.550 -5.389 1.00 93.50 323 LEU A C 1
ATOM 2605 O O . LEU A 1 323 ? 36.331 -33.071 -4.527 1.00 93.50 323 LEU A O 1
ATOM 2609 N N . GLU A 1 324 ? 36.066 -34.326 -6.366 1.00 90.75 324 GLU A N 1
ATOM 2610 C CA . GLU A 1 324 ? 37.487 -34.651 -6.503 1.00 90.75 324 GLU A CA 1
ATOM 2611 C C . GLU A 1 324 ? 38.332 -33.399 -6.753 1.00 90.75 324 GLU A C 1
ATOM 2613 O O . GLU A 1 324 ? 39.383 -33.232 -6.131 1.00 90.75 324 GLU A O 1
ATOM 2618 N N . ARG A 1 325 ? 37.858 -32.479 -7.600 1.00 92.44 325 ARG A N 1
ATOM 2619 C CA . ARG A 1 325 ? 38.541 -31.209 -7.869 1.00 92.44 325 ARG A CA 1
ATOM 2620 C C . ARG A 1 325 ? 38.629 -30.338 -6.619 1.00 92.44 325 ARG A C 1
ATOM 2622 O O . ARG A 1 325 ? 39.711 -29.853 -6.307 1.00 92.44 325 ARG A O 1
ATOM 2629 N N . LYS A 1 326 ? 37.535 -30.201 -5.862 1.00 92.06 326 LYS A N 1
ATOM 2630 C CA . LYS A 1 326 ? 37.524 -29.465 -4.585 1.00 92.06 326 LYS A CA 1
ATOM 2631 C C . LYS A 1 326 ? 38.423 -30.121 -3.539 1.00 92.06 326 LYS A C 1
ATOM 2633 O O . LYS A 1 326 ? 39.130 -29.420 -2.823 1.00 92.06 326 LYS A O 1
ATOM 2638 N N . LYS A 1 327 ? 38.444 -31.457 -3.468 1.00 90.12 327 LYS A N 1
ATOM 2639 C CA . LYS A 1 327 ? 39.329 -32.203 -2.564 1.00 90.12 327 LYS A CA 1
ATOM 2640 C C . LYS A 1 327 ? 40.801 -31.972 -2.910 1.00 90.12 327 LYS A C 1
ATOM 2642 O O . LYS A 1 327 ? 41.589 -31.707 -2.009 1.00 90.12 327 LYS A O 1
ATOM 2647 N N . LYS A 1 328 ? 41.161 -32.018 -4.199 1.00 87.31 328 LYS A N 1
ATOM 2648 C CA . LYS A 1 328 ? 42.515 -31.697 -4.684 1.00 87.31 328 LYS A CA 1
ATOM 2649 C C . LYS A 1 328 ? 42.890 -30.243 -4.405 1.00 87.31 328 LYS A C 1
ATOM 2651 O O . LYS A 1 328 ? 44.006 -29.984 -3.981 1.00 87.31 328 LYS A O 1
ATOM 2656 N N . GLU A 1 329 ? 41.966 -29.307 -4.595 1.00 88.38 329 GLU A N 1
ATOM 2657 C CA . GLU A 1 329 ? 42.207 -27.886 -4.336 1.00 88.38 329 GLU A CA 1
ATOM 2658 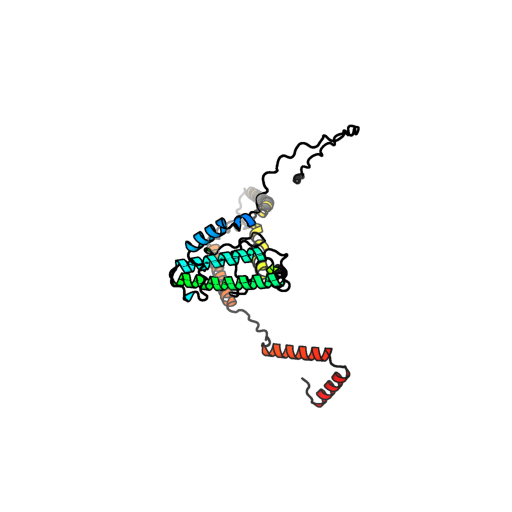C C . GLU A 1 329 ? 42.419 -27.600 -2.842 1.00 88.38 329 GLU A C 1
ATOM 2660 O O . GLU A 1 329 ? 43.307 -26.833 -2.484 1.00 88.38 329 GLU A O 1
ATOM 2665 N N . LEU A 1 330 ? 41.655 -28.247 -1.958 1.00 86.00 330 LEU A N 1
ATOM 2666 C CA . LEU A 1 330 ? 41.864 -28.150 -0.511 1.00 86.00 330 LEU A CA 1
ATOM 2667 C C . LEU A 1 330 ? 43.180 -28.801 -0.081 1.00 86.00 330 LEU A C 1
ATOM 2669 O O . LEU A 1 330 ? 43.908 -28.209 0.707 1.00 86.00 330 LEU A O 1
ATOM 2673 N N . LEU A 1 331 ? 43.520 -29.968 -0.633 1.00 82.38 331 LEU A N 1
ATOM 2674 C CA . LEU A 1 331 ? 44.829 -30.587 -0.413 1.00 82.38 331 LEU A CA 1
ATOM 2675 C C . LEU A 1 331 ? 45.954 -29.660 -0.884 1.00 82.38 331 LEU A C 1
ATOM 2677 O O . LEU A 1 331 ? 46.877 -29.413 -0.131 1.00 82.38 331 LEU A O 1
ATOM 2681 N N . SER A 1 332 ? 45.844 -29.050 -2.061 1.00 82.44 332 SER A N 1
ATOM 2682 C CA . SER A 1 332 ? 46.852 -28.106 -2.556 1.00 82.44 332 SER A CA 1
ATOM 2683 C C . SER A 1 332 ? 46.978 -26.841 -1.702 1.00 82.44 332 SER A C 1
ATOM 2685 O O . SER A 1 332 ? 48.055 -26.260 -1.655 1.00 82.44 332 SER A O 1
ATOM 2687 N N . LYS A 1 333 ? 45.892 -26.381 -1.070 1.00 82.88 333 LYS A N 1
ATOM 2688 C CA . LYS A 1 333 ? 45.901 -25.165 -0.240 1.00 82.88 333 LYS A CA 1
ATOM 2689 C C . LYS A 1 333 ? 46.384 -25.406 1.186 1.00 82.88 333 LYS A C 1
ATOM 2691 O O . LYS A 1 333 ? 46.887 -24.474 1.804 1.00 82.88 333 LYS A O 1
ATOM 2696 N N . TYR A 1 334 ? 46.169 -26.607 1.719 1.00 81.00 334 TYR A N 1
ATOM 2697 C CA . TYR A 1 334 ? 46.331 -26.883 3.148 1.00 81.00 334 TYR A CA 1
ATOM 2698 C C . TYR A 1 334 ? 47.258 -28.059 3.465 1.00 81.00 334 TYR A C 1
ATOM 2700 O O . TYR A 1 334 ? 47.562 -28.267 4.637 1.00 81.00 334 TYR A O 1
ATOM 2708 N N . ALA A 1 335 ? 47.711 -28.829 2.474 1.00 81.00 335 ALA A N 1
ATOM 2709 C CA . ALA A 1 335 ? 48.731 -29.843 2.703 1.00 81.00 335 ALA A CA 1
ATOM 2710 C C . ALA A 1 335 ? 50.115 -29.187 2.740 1.00 81.00 335 ALA A C 1
ATOM 2712 O O . ALA A 1 335 ? 50.459 -28.390 1.870 1.00 81.00 335 ALA A O 1
ATOM 2713 N N . SER A 1 336 ? 50.904 -29.538 3.754 1.00 77.75 336 SER A N 1
ATOM 2714 C CA . SER A 1 336 ? 52.341 -29.289 3.761 1.00 77.75 336 SER A CA 1
ATOM 2715 C C . SER A 1 336 ? 53.038 -30.253 2.799 1.00 77.75 336 SER A C 1
ATOM 2717 O O . SER A 1 336 ? 52.591 -31.390 2.634 1.00 77.75 336 SER A O 1
ATOM 2719 N N . ASP A 1 337 ? 54.162 -29.835 2.214 1.00 75.00 337 ASP A N 1
ATOM 2720 C CA . ASP A 1 337 ? 54.935 -30.654 1.265 1.00 75.00 337 ASP A CA 1
ATOM 2721 C C . ASP A 1 337 ? 55.309 -32.030 1.844 1.00 75.00 337 ASP A C 1
ATOM 2723 O O . ASP A 1 337 ? 55.292 -33.036 1.141 1.00 75.00 337 ASP A O 1
ATOM 2727 N N . THR A 1 338 ? 55.545 -32.102 3.158 1.00 79.38 338 THR A N 1
ATOM 2728 C CA . THR A 1 338 ? 55.826 -33.349 3.888 1.00 79.38 338 THR A CA 1
ATOM 2729 C C . THR A 1 338 ? 54.662 -34.344 3.852 1.00 79.38 338 THR A C 1
ATOM 2731 O O . THR A 1 338 ? 54.871 -35.535 3.655 1.00 79.38 338 THR A O 1
ATOM 2734 N N . LEU A 1 339 ? 53.425 -33.858 3.993 1.00 79.12 339 LEU A N 1
ATOM 2735 C CA . LEU A 1 339 ? 52.220 -34.688 4.043 1.00 79.12 339 LEU A CA 1
ATOM 2736 C C . LEU A 1 339 ? 51.852 -35.232 2.653 1.00 79.12 339 LEU A C 1
ATOM 2738 O O . LEU A 1 339 ? 51.233 -36.289 2.538 1.00 79.12 339 LEU A O 1
ATOM 2742 N N . LEU A 1 340 ? 52.227 -34.512 1.591 1.00 78.81 340 LEU A N 1
ATOM 2743 C CA . LEU A 1 340 ? 52.050 -34.966 0.212 1.00 78.81 340 LEU A CA 1
ATOM 2744 C C . LEU A 1 340 ? 53.006 -36.117 -0.122 1.00 78.81 340 LEU A C 1
ATOM 2746 O O . LEU A 1 340 ? 52.555 -37.103 -0.700 1.00 78.81 340 LEU A O 1
ATOM 2750 N N . VAL A 1 341 ? 54.272 -36.032 0.304 1.00 82.12 341 VAL A N 1
ATOM 2751 C CA . VAL A 1 341 ? 55.273 -37.097 0.105 1.00 82.12 341 VAL A CA 1
ATOM 2752 C C . VAL A 1 341 ? 54.860 -38.379 0.833 1.00 82.12 341 VAL A C 1
ATOM 2754 O O . VAL A 1 341 ? 54.784 -39.435 0.212 1.00 82.12 341 VAL A O 1
ATOM 2757 N N . GLU A 1 342 ? 54.469 -38.284 2.107 1.00 83.44 342 GLU A N 1
ATOM 2758 C CA . GLU A 1 342 ? 53.972 -39.438 2.876 1.00 83.44 342 GLU A CA 1
ATOM 2759 C C . GLU A 1 342 ? 52.709 -40.056 2.246 1.00 83.44 342 GLU A C 1
ATOM 2761 O O . GLU A 1 342 ? 52.525 -41.276 2.241 1.00 83.44 342 GLU A O 1
ATOM 2766 N N . GLN A 1 343 ? 51.822 -39.225 1.681 1.00 81.12 343 GLN A N 1
ATOM 2767 C CA . GLN A 1 343 ? 50.633 -39.701 0.978 1.00 81.12 343 GLN A CA 1
ATOM 2768 C C . GLN A 1 343 ? 50.985 -40.437 -0.324 1.00 81.12 343 GLN A C 1
ATOM 2770 O O . GLN A 1 343 ? 50.301 -41.403 -0.676 1.00 81.12 343 GLN A O 1
ATOM 2775 N N . GLU A 1 344 ? 51.983 -39.968 -1.071 1.00 81.19 344 GLU A N 1
ATOM 2776 C CA . GLU A 1 344 ? 52.448 -40.619 -2.298 1.00 81.19 344 GLU A CA 1
ATOM 2777 C C . GLU A 1 344 ? 53.117 -41.960 -1.991 1.00 81.19 344 GLU A C 1
ATOM 2779 O O . GLU A 1 344 ? 52.698 -42.970 -2.558 1.00 81.19 344 GLU A O 1
ATOM 2784 N N . GLU A 1 345 ? 54.016 -42.010 -1.006 1.00 85.06 345 GLU A N 1
ATOM 2785 C CA . GLU A 1 345 ? 54.637 -43.252 -0.527 1.00 85.06 345 GLU A CA 1
ATOM 2786 C C . GLU A 1 345 ? 53.580 -44.268 -0.057 1.00 85.06 345 GLU A C 1
ATOM 2788 O O . GLU A 1 345 ? 53.596 -45.435 -0.453 1.00 85.06 345 GLU A O 1
ATOM 2793 N N . ALA A 1 346 ? 52.580 -43.827 0.715 1.00 83.44 346 ALA A N 1
ATOM 2794 C CA . ALA A 1 346 ? 51.489 -44.694 1.162 1.00 83.44 346 ALA A CA 1
ATOM 2795 C C . ALA A 1 346 ? 50.609 -45.205 0.003 1.00 83.44 346 ALA A C 1
ATOM 2797 O O . ALA A 1 346 ? 50.137 -46.344 0.039 1.00 83.44 346 ALA A O 1
ATOM 2798 N N . LYS A 1 347 ? 50.375 -44.392 -1.038 1.00 82.38 347 LYS A N 1
ATOM 2799 C CA . LYS A 1 347 ? 49.634 -44.822 -2.240 1.00 82.38 347 LYS A CA 1
ATOM 2800 C C . LYS A 1 347 ? 50.416 -45.836 -3.065 1.00 82.38 347 LYS A C 1
ATOM 2802 O O . LYS A 1 347 ? 49.801 -46.766 -3.591 1.00 82.38 347 LYS A O 1
ATOM 2807 N N . GLU A 1 348 ? 51.734 -45.675 -3.166 1.00 83.75 348 GLU A N 1
ATOM 2808 C CA . GLU A 1 348 ? 52.609 -46.642 -3.832 1.00 83.75 348 GLU A CA 1
ATOM 2809 C C . GLU A 1 348 ? 52.620 -47.981 -3.093 1.00 83.75 348 GLU A C 1
ATOM 2811 O O . GLU A 1 348 ? 52.434 -49.022 -3.720 1.00 83.75 348 GLU A O 1
ATOM 2816 N N . MET A 1 349 ? 52.695 -47.959 -1.760 1.00 81.94 349 MET A N 1
ATOM 2817 C CA . MET A 1 349 ? 52.612 -49.166 -0.928 1.00 81.94 349 MET A CA 1
ATOM 2818 C C . MET A 1 349 ? 51.271 -49.901 -1.063 1.00 81.94 349 MET A C 1
ATOM 2820 O O . MET A 1 349 ? 51.212 -51.123 -0.936 1.00 81.94 349 MET A O 1
ATOM 2824 N N . LEU A 1 350 ? 50.188 -49.170 -1.336 1.00 80.19 350 LEU A N 1
ATOM 2825 C CA . LEU A 1 350 ? 48.851 -49.733 -1.529 1.00 80.19 350 LEU A CA 1
ATOM 2826 C C . LEU A 1 350 ? 48.561 -50.147 -2.984 1.00 80.19 350 LEU A C 1
ATOM 2828 O O . LEU A 1 350 ? 47.464 -50.634 -3.254 1.00 80.19 350 LEU A O 1
ATOM 2832 N N . ASN A 1 351 ? 49.504 -49.974 -3.922 1.00 73.06 351 ASN A N 1
ATOM 2833 C CA . ASN A 1 351 ? 49.330 -50.257 -5.356 1.00 73.06 351 ASN A CA 1
ATOM 2834 C C . ASN A 1 351 ? 48.066 -49.622 -5.979 1.00 73.06 351 ASN A C 1
ATOM 2836 O O . ASN A 1 351 ? 47.558 -50.081 -7.004 1.00 73.06 351 ASN A O 1
ATOM 2840 N N . VAL A 1 352 ? 47.554 -48.533 -5.396 1.00 66.62 352 VAL A N 1
ATOM 2841 C CA . VAL A 1 352 ? 46.400 -47.801 -5.932 1.00 66.62 352 VAL A CA 1
ATOM 2842 C C . VAL A 1 352 ? 46.915 -46.750 -6.910 1.00 66.62 352 VAL A C 1
ATOM 2844 O O . VAL A 1 352 ? 46.975 -45.560 -6.606 1.00 66.62 352 VAL A O 1
ATOM 2847 N N . ARG A 1 353 ? 47.311 -47.195 -8.105 1.00 54.50 353 ARG A N 1
ATOM 2848 C CA . ARG A 1 353 ? 47.471 -46.305 -9.261 1.00 54.50 353 ARG A CA 1
ATOM 2849 C C . ARG A 1 353 ? 46.126 -46.246 -9.977 1.00 54.50 353 ARG A C 1
ATOM 2851 O O . ARG A 1 353 ? 45.657 -47.267 -10.473 1.00 54.50 353 ARG A O 1
ATOM 2858 N N . ARG A 1 354 ? 45.483 -45.080 -9.959 1.00 55.78 354 ARG A N 1
ATOM 2859 C CA . ARG A 1 354 ? 44.246 -44.816 -10.698 1.00 55.78 354 ARG A CA 1
ATOM 2860 C C . ARG A 1 354 ? 44.510 -43.830 -11.814 1.00 55.78 354 ARG A C 1
ATOM 2862 O O . ARG A 1 354 ? 45.201 -42.829 -11.522 1.00 55.78 354 ARG A O 1
#

Foldseek 3Di:
DDDDDDDDDDDDDDDDDDDDDDDDDDDDDDDDDDDDDDDDDPDPDPVVVVCVDPVNVVVVVVVVVVDDPPDDDDPALVVDQDLVVLVVVLVVLVVVLVVLLVVLQPLPPDLVVLVVSLVVSLVSVVVSVRSLVSSVVNVHDRCVPLVNDPQDQAPVRDRCSVPPPDPDDDDRDHGHSSCVDPPNVVVVPPPPPDPPPQDPVNVVVPCDVVVVVPCVVVVCPVVVVVVVVVVVVVVVVVVVVVVVVVVVVVVVVVCPPDDPPPDDDPPCPVVVVVPCPVVVVVVVVVVVVVVVVVVVVVVVVVVCDPPPPDPDDDPVRVVVVVVVVVVVVCCVVPPDPVNVVVVVVVCVVVVPDD

Sequence (354 aa):
MKNPIPESPKSQSNPPASRPKPSPSSRTSPPPPPAAVSPRPAAMARNEEKAQSMLNRFITMKQEEKRKPRERRPYLASECRDLADAERWRSEILREIGAKVAEIQNEGLGEHRLRDLNDEINKLLRERSHWERRIVELGGRDYSRSSNAPLMTDLDGNIVAVPNPSGRGPGYRYFGAARKLPGVRELFDKPPETRKRRTRYEIHKRINAGYYGYYDDEDGVLERLEAPAEKRMREEIVAEWHRVERVRREAMKGVVSGEVAAAGGRGGEAAREVLFEGVEEEVEEERKREEERREREKGEEAGREFVAHVPLPDEKEIERMVLERKKKELLSKYASDTLLVEQEEAKEMLNVRR

Organism: NCBI:txid1010633